Protein 9AYD (pdb70)

Structure (mmCIF, N/CA/C/O backbone):
data_9AYD
#
_entry.id   9AYD
#
_cell.length_a   68.500
_cell.length_b   81.440
_cell.length_c   47.190
_cell.angle_alpha   90.00
_cell.angle_beta   90.00
_cell.angle_gamma   90.00
#
_symmetry.space_group_name_H-M   'P 21 21 2'
#
loop_
_entity.id
_entity.type
_entity.pdbx_description
1 polymer 'Mitochondrial fission 1 protein'
2 non-polymer 'TRIETHYLENE GLYCOL'
3 non-polymer 'ACETATE ION'
4 water water
#
loop_
_atom_site.group_PDB
_atom_site.id
_atom_site.type_symbol
_atom_site.label_atom_id
_atom_site.label_alt_id
_atom_site.label_comp_id
_atom_site.label_asym_id
_atom_site.label_entity_id
_atom_site.label_seq_id
_atom_site.pdbx_PDB_ins_code
_atom_site.Cartn_x
_atom_site.Cartn_y
_atom_site.Cartn_z
_atom_site.occupancy
_atom_site.B_iso_or_equiv
_atom_site.auth_seq_id
_atom_site.auth_comp_id
_atom_site.auth_asym_id
_atom_site.auth_atom_id
_atom_site.pdbx_PDB_model_num
ATOM 1 N N . MET A 1 1 ? 30.255 0.903 40.925 1.00 57.86 1 MET A N 1
ATOM 2 C CA . MET A 1 1 ? 29.746 -0.125 39.979 1.00 57.44 1 MET A CA 1
ATOM 3 C C . MET A 1 1 ? 30.914 -0.979 39.489 1.00 48.81 1 MET A C 1
ATOM 4 O O . MET A 1 1 ? 31.555 -0.650 38.496 1.00 47.95 1 MET A O 1
ATOM 9 N N . GLU A 1 2 ? 31.217 -2.050 40.237 1.00 43.60 2 GLU A N 1
ATOM 10 C CA . GLU A 1 2 ? 32.099 -3.097 39.746 1.00 42.59 2 GLU A CA 1
ATOM 11 C C . GLU A 1 2 ? 31.606 -3.482 38.355 1.00 41.80 2 GLU A C 1
ATOM 12 O O . GLU A 1 2 ? 30.406 -3.665 38.156 1.00 36.89 2 GLU A O 1
ATOM 18 N N . ALA A 1 3 ? 32.537 -3.569 37.399 1.00 40.96 3 ALA A N 1
ATOM 19 C CA . ALA A 1 3 ? 32.185 -3.668 35.992 1.00 39.73 3 ALA A CA 1
ATOM 20 C C . ALA A 1 3 ? 31.467 -4.987 35.699 1.00 39.53 3 ALA A C 1
ATOM 21 O O . ALA A 1 3 ? 30.475 -4.988 34.972 1.00 40.47 3 ALA A O 1
ATOM 23 N N . VAL A 1 4 ? 31.956 -6.097 36.279 1.00 41.11 4 VAL A N 1
ATOM 24 C CA . VAL A 1 4 ? 31.366 -7.415 36.078 1.00 42.31 4 VAL A CA 1
ATOM 25 C C . VAL A 1 4 ? 29.989 -7.500 36.741 1.00 39.01 4 VAL A C 1
ATOM 26 O O . VAL A 1 4 ? 29.105 -8.204 36.258 1.00 40.12 4 VAL A O 1
ATOM 30 N N . LEU A 1 5 ? 29.812 -6.822 37.877 1.00 37.78 5 LEU A N 1
ATOM 31 C CA . LEU A 1 5 ? 28.497 -6.748 38.490 1.00 34.34 5 LEU A CA 1
ATOM 32 C C . LEU A 1 5 ? 27.543 -5.963 37.588 1.00 35.87 5 LEU A C 1
ATOM 33 O O . LEU A 1 5 ? 26.380 -6.336 37.422 1.00 33.88 5 LEU A O 1
ATOM 38 N N . ASN A 1 6 ? 28.043 -4.869 37.009 1.00 38.05 6 ASN A N 1
ATOM 39 C CA . ASN A 1 6 ? 27.230 -4.020 36.153 1.00 40.15 6 ASN A CA 1
ATOM 40 C C . ASN A 1 6 ? 26.692 -4.831 34.973 1.00 39.55 6 ASN A C 1
ATOM 41 O O . ASN A 1 6 ? 25.536 -4.675 34.590 1.00 40.28 6 ASN A O 1
ATOM 46 N N . GLU A 1 7 ? 27.529 -5.695 34.391 1.00 39.61 7 GLU A N 1
ATOM 47 C CA . GLU A 1 7 ? 27.103 -6.498 33.253 1.00 42.05 7 GLU A CA 1
ATOM 48 C C . GLU A 1 7 ? 26.005 -7.467 33.686 1.00 40.55 7 GLU A C 1
ATOM 49 O O . GLU A 1 7 ? 25.048 -7.703 32.958 1.00 39.19 7 GLU A O 1
ATOM 55 N N . LEU A 1 8 ? 26.152 -7.998 34.900 1.00 37.56 8 LEU A N 1
ATOM 56 C CA . LEU A 1 8 ? 25.267 -9.010 35.448 1.00 37.66 8 LEU A CA 1
ATOM 57 C C . LEU A 1 8 ? 23.859 -8.453 35.677 1.00 33.99 8 LEU A C 1
ATOM 58 O O . LEU A 1 8 ? 22.857 -9.075 35.321 1.00 33.19 8 LEU A O 1
ATOM 63 N N . VAL A 1 9 ? 23.783 -7.276 36.295 1.00 29.89 9 VAL A N 1
ATOM 64 C CA . VAL A 1 9 ? 22.495 -6.676 36.594 1.00 28.76 9 VAL A CA 1
ATOM 65 C C . VAL A 1 9 ? 21.854 -6.180 35.302 1.00 28.00 9 VAL A C 1
ATOM 66 O O . VAL A 1 9 ? 20.632 -6.170 35.194 1.00 25.94 9 VAL A O 1
ATOM 70 N N . SER A 1 10 ? 22.683 -5.738 34.347 1.00 30.60 10 SER A N 1
ATOM 71 C CA . SER A 1 10 ? 22.186 -5.264 33.066 1.00 29.76 10 SER A CA 1
ATOM 72 C C . SER A 1 10 ? 21.386 -6.367 32.375 1.00 29.28 10 SER A C 1
ATOM 73 O O . SER A 1 10 ? 20.331 -6.111 31.805 1.00 29.62 10 SER A O 1
ATOM 76 N N . VAL A 1 11 ? 21.883 -7.606 32.452 1.00 30.36 11 VAL A N 1
ATOM 77 C CA . VAL A 1 11 ? 21.205 -8.731 31.826 1.00 30.79 11 VAL A CA 1
ATOM 78 C C . VAL A 1 11 ? 19.880 -9.017 32.539 1.00 29.00 11 VAL A C 1
ATOM 79 O O . VAL A 1 11 ? 18.860 -9.217 31.887 1.00 28.25 11 VAL A O 1
ATOM 83 N N . GLU A 1 12 ? 19.878 -9.031 33.876 1.00 29.51 12 GLU A N 1
ATOM 84 C CA . GLU A 1 12 ? 18.642 -9.202 34.625 1.00 27.50 12 GLU A CA 1
ATOM 85 C C . GLU A 1 12 ? 17.607 -8.157 34.182 1.00 27.33 12 GLU A C 1
ATOM 86 O O . GLU A 1 12 ? 16.441 -8.470 33.957 1.00 29.40 12 GLU A O 1
ATOM 92 N N . ASP A 1 13 ? 18.026 -6.897 34.064 1.00 24.98 13 ASP A N 1
ATOM 93 C CA . ASP A 1 13 ? 17.111 -5.842 33.657 1.00 26.34 13 ASP A CA 1
ATOM 94 C C . ASP A 1 13 ? 16.614 -6.053 32.225 1.00 24.57 13 ASP A C 1
ATOM 95 O O . ASP A 1 13 ? 15.456 -5.780 31.915 1.00 25.40 13 ASP A O 1
ATOM 100 N N . LEU A 1 14 ? 17.513 -6.488 31.340 1.00 26.31 14 LEU A N 1
ATOM 101 C CA . LEU A 1 14 ? 17.184 -6.743 29.949 1.00 28.23 14 LEU A CA 1
ATOM 102 C C . LEU A 1 14 ? 16.095 -7.808 29.821 1.00 28.55 14 LEU A C 1
ATOM 103 O O . LEU A 1 14 ? 15.147 -7.644 29.064 1.00 29.63 14 LEU A O 1
ATOM 108 N N . LEU A 1 15 ? 16.237 -8.921 30.544 1.00 28.26 15 LEU A N 1
ATOM 109 C CA . LEU A 1 15 ? 15.250 -9.989 30.467 1.00 30.47 15 LEU A CA 1
ATOM 110 C C . LEU A 1 15 ? 13.884 -9.518 30.972 1.00 28.00 15 LEU A C 1
ATOM 111 O O . LEU A 1 15 ? 12.854 -9.863 30.405 1.00 30.62 15 LEU A O 1
ATOM 116 N N . LYS A 1 16 ? 13.868 -8.702 32.028 1.00 27.71 16 LYS A N 1
ATOM 117 C CA . LYS A 1 16 ? 12.619 -8.175 32.553 1.00 30.92 16 LYS A CA 1
ATOM 118 C C . LYS A 1 16 ? 11.967 -7.243 31.530 1.00 28.41 16 LYS A C 1
ATOM 119 O O . LYS A 1 16 ? 10.753 -7.284 31.344 1.00 28.36 16 LYS A O 1
ATOM 125 N N . PHE A 1 17 ? 12.776 -6.401 30.877 1.00 26.34 17 PHE A N 1
ATOM 126 C CA . PHE A 1 17 ? 12.257 -5.480 29.880 1.00 24.85 17 PHE A CA 1
ATOM 127 C C . PHE A 1 17 ? 11.759 -6.257 28.663 1.00 24.26 17 PHE A C 1
ATOM 128 O O . PHE A 1 17 ? 10.709 -5.975 28.104 1.00 25.52 17 PHE A O 1
ATOM 136 N N . GLU A 1 18 ? 12.524 -7.259 28.245 1.00 25.11 18 GLU A N 1
ATOM 137 C CA . GLU A 1 18 ? 12.116 -8.069 27.116 1.00 25.39 18 GLU A CA 1
ATOM 138 C C . GLU A 1 18 ? 10.727 -8.654 27.372 1.00 27.23 18 GLU A C 1
ATOM 139 O O . GLU A 1 18 ? 9.876 -8.679 26.484 1.00 26.56 18 GLU A O 1
ATOM 145 N N . LYS A 1 19 ? 10.523 -9.146 28.599 1.00 27.06 19 LYS A N 1
ATOM 146 C CA . LYS A 1 19 ? 9.243 -9.698 29.004 1.00 30.40 19 LYS A CA 1
ATOM 147 C C . LYS A 1 19 ? 8.158 -8.641 28.802 1.00 29.40 19 LYS A C 1
ATOM 148 O O . LYS A 1 19 ? 7.125 -8.918 28.202 1.00 32.80 19 LYS A O 1
ATOM 154 N N . LYS A 1 20 ? 8.404 -7.422 29.295 1.00 29.86 20 LYS A N 1
ATOM 155 C CA . LYS A 1 20 ? 7.457 -6.324 29.175 1.00 29.74 20 LYS A CA 1
ATOM 156 C C . LYS A 1 20 ? 7.211 -5.949 27.711 1.00 28.97 20 LYS A C 1
ATOM 157 O O . LYS A 1 20 ? 6.082 -5.685 27.309 1.00 30.57 20 LYS A O 1
ATOM 163 N N . PHE A 1 21 ? 8.283 -5.849 26.929 1.00 26.09 21 PHE A N 1
ATOM 164 C CA . PHE A 1 21 ? 8.177 -5.484 25.526 1.00 26.13 21 PHE A CA 1
ATOM 165 C C . PHE A 1 21 ? 7.372 -6.523 24.740 1.00 26.77 21 PHE A C 1
ATOM 166 O O . PHE A 1 21 ? 6.511 -6.172 23.935 1.00 24.66 21 PHE A O 1
ATOM 174 N N . GLN A 1 22 ? 7.671 -7.808 24.961 1.00 27.83 22 GLN A N 1
ATOM 175 C CA . GLN A 1 22 ? 7.030 -8.864 24.193 1.00 30.61 22 GLN A CA 1
ATOM 176 C C . GLN A 1 22 ? 5.552 -8.938 24.569 1.00 32.89 22 GLN A C 1
ATOM 177 O O . GLN A 1 22 ? 4.709 -9.185 23.707 1.00 35.95 22 GLN A O 1
ATOM 183 N N . SER A 1 23 ? 5.250 -8.699 25.851 1.00 30.66 23 SER A N 1
ATOM 184 C CA . SER A 1 23 ? 3.877 -8.671 26.326 1.00 32.53 23 SER A CA 1
ATOM 185 C C . SER A 1 23 ? 3.109 -7.539 25.652 1.00 30.98 23 SER A C 1
ATOM 186 O O . SER A 1 23 ? 1.992 -7.745 25.198 1.00 31.93 23 SER A O 1
ATOM 189 N N . GLU A 1 24 ? 3.725 -6.351 25.589 1.00 31.15 24 GLU A N 1
ATOM 190 C CA . GLU A 1 24 ? 3.108 -5.201 24.950 1.00 32.06 24 GLU A CA 1
ATOM 191 C C . GLU A 1 24 ? 2.908 -5.444 23.455 1.00 33.54 24 GLU A C 1
ATOM 192 O O . GLU A 1 24 ? 1.875 -5.082 22.896 1.00 36.03 24 GLU A O 1
ATOM 198 N N . LYS A 1 25 ? 3.893 -6.074 22.802 1.00 33.50 25 LYS A N 1
ATOM 199 C CA . LYS A 1 25 ? 3.821 -6.287 21.370 1.00 36.55 25 LYS A CA 1
ATOM 200 C C . LYS A 1 25 ? 2.707 -7.288 21.080 1.00 37.21 25 LYS A C 1
ATOM 201 O O . LYS A 1 25 ? 1.953 -7.107 20.127 1.00 35.23 25 LYS A O 1
ATOM 207 N N . ALA A 1 26 ? 2.634 -8.325 21.930 1.00 38.36 26 ALA A N 1
ATOM 208 C CA . ALA A 1 26 ? 1.657 -9.402 21.812 1.00 38.74 26 ALA A CA 1
ATOM 209 C C . ALA A 1 26 ? 0.243 -8.858 22.010 1.00 40.00 26 ALA A C 1
ATOM 210 O O . ALA A 1 26 ? -0.711 -9.381 21.435 1.00 42.21 26 ALA A O 1
ATOM 212 N N . ALA A 1 27 ? 0.122 -7.847 22.875 1.00 39.15 27 ALA A N 1
ATOM 213 C CA . ALA A 1 27 ? -1.143 -7.163 23.110 1.00 40.15 27 ALA A CA 1
ATOM 214 C C . ALA A 1 27 ? -1.471 -6.163 21.998 1.00 42.16 27 ALA A C 1
ATOM 215 O O . ALA A 1 27 ? -2.571 -5.628 21.990 1.00 45.16 27 ALA A O 1
ATOM 217 N N . GLY A 1 28 ? -0.525 -5.869 21.096 1.00 42.69 28 GLY A N 1
ATOM 218 C CA . GLY A 1 28 ? -0.790 -4.996 19.956 1.00 45.75 28 GLY A CA 1
ATOM 219 C C . GLY A 1 28 ? -0.552 -3.514 20.255 1.00 49.21 28 GLY A C 1
ATOM 220 O O . GLY A 1 28 ? -1.181 -2.642 19.648 1.00 51.47 28 GLY A O 1
ATOM 221 N N . SER A 1 29 ? 0.370 -3.209 21.172 1.00 54.17 29 SER A N 1
ATOM 222 C CA . SER A 1 29 ? 0.493 -1.834 21.635 1.00 58.22 29 SER A CA 1
ATOM 223 C C . SER A 1 29 ? 1.917 -1.489 22.059 1.00 57.36 29 SER A C 1
ATOM 224 O O . SER A 1 29 ? 2.158 -1.385 23.255 1.00 63.63 29 SER A O 1
ATOM 227 N N . VAL A 1 30 ? 2.836 -1.236 21.111 1.00 53.05 30 VAL A N 1
ATOM 228 C CA . VAL A 1 30 ? 4.164 -0.765 21.499 1.00 50.95 30 VAL A CA 1
ATOM 229 C C . VAL A 1 30 ? 4.184 0.767 21.539 1.00 43.83 30 VAL A C 1
ATOM 230 O O . VAL A 1 30 ? 4.285 1.454 20.520 1.00 41.61 30 VAL A O 1
ATOM 234 N N . SER A 1 31 ? 4.157 1.277 22.769 1.00 37.20 31 SER A N 1
ATOM 235 C CA . SER A 1 31 ? 4.066 2.693 23.058 1.00 35.01 31 SER A CA 1
ATOM 236 C C . SER A 1 31 ? 5.360 3.447 22.721 1.00 33.29 31 SER A C 1
ATOM 237 O O . SER A 1 31 ? 6.430 2.855 22.562 1.00 32.71 31 SER A O 1
ATOM 240 N N . LYS A 1 32 ? 5.258 4.784 22.671 1.00 32.21 32 LYS A N 1
ATOM 241 C CA . LYS A 1 32 ? 6.415 5.650 22.483 1.00 33.33 32 LYS A CA 1
ATOM 242 C C . LYS A 1 32 ? 7.410 5.447 23.625 1.00 30.02 32 LYS A C 1
ATOM 243 O O . LYS A 1 32 ? 8.617 5.457 23.402 1.00 28.05 32 LYS A O 1
ATOM 249 N N . SER A 1 33 ? 6.889 5.298 24.847 1.00 27.46 33 SER A N 1
ATOM 250 C CA . SER A 1 33 ? 7.715 5.098 26.026 1.00 29.42 33 SER A CA 1
ATOM 251 C C . SER A 1 33 ? 8.518 3.803 25.924 1.00 26.75 33 SER A C 1
ATOM 252 O O . SER A 1 33 ? 9.718 3.794 26.176 1.00 25.86 33 SER A O 1
ATOM 255 N N . THR A 1 34 ? 7.836 2.706 25.566 1.00 27.05 34 THR A N 1
ATOM 256 C CA . THR A 1 34 ? 8.486 1.408 25.493 1.00 25.64 34 THR A CA 1
ATOM 257 C C . THR A 1 34 ? 9.466 1.396 24.317 1.00 23.61 34 THR A C 1
ATOM 258 O O . THR A 1 34 ? 10.530 0.805 24.432 1.00 23.28 34 THR A O 1
ATOM 262 N N . GLN A 1 35 ? 9.128 2.074 23.202 1.00 23.87 35 GLN A N 1
ATOM 263 C CA . GLN A 1 35 ? 10.046 2.179 22.072 1.00 22.98 35 GLN A CA 1
ATOM 264 C C . GLN A 1 35 ? 11.296 2.964 22.459 1.00 21.61 35 GLN A C 1
ATOM 265 O O . GLN A 1 35 ? 12.392 2.646 22.021 1.00 21.96 35 GLN A O 1
ATOM 271 N N . PHE A 1 36 ? 11.124 4.020 23.265 1.00 21.33 36 PHE A N 1
ATOM 272 C CA . PHE A 1 36 ? 12.283 4.765 23.738 1.00 18.84 36 PHE A CA 1
ATOM 273 C C . PHE A 1 36 ? 13.160 3.861 24.607 1.00 18.76 36 PHE A C 1
ATOM 274 O O . PHE A 1 36 ? 14.368 3.851 24.451 1.00 18.41 36 PHE A O 1
ATOM 282 N N . GLU A 1 37 ? 12.542 3.124 25.538 1.00 20.05 37 GLU A N 1
ATOM 283 C CA . GLU A 1 37 ? 13.295 2.231 26.409 1.00 20.54 37 GLU A CA 1
ATOM 284 C C . GLU A 1 37 ? 14.020 1.157 25.578 1.00 19.81 37 GLU A C 1
ATOM 285 O O . GLU A 1 37 ? 15.153 0.798 25.876 1.00 19.63 37 GLU A O 1
ATOM 291 N N . GLU A 1 38 ? 13.390 0.690 24.497 1.00 19.15 38 GLU A N 1
ATOM 292 C CA . GLU A 1 38 ? 14.035 -0.232 23.573 1.00 19.50 38 GLU A CA 1
ATOM 293 C C . GLU A 1 38 ? 15.279 0.414 22.968 1.00 19.13 38 GLU A C 1
ATOM 294 O O . GLU A 1 38 ? 16.344 -0.190 22.918 1.00 19.45 38 GLU A O 1
ATOM 300 N N . ALA A 1 39 ? 15.132 1.653 22.479 1.00 18.46 39 ALA A N 1
ATOM 301 C CA . ALA A 1 39 ? 16.249 2.378 21.899 1.00 18.88 39 ALA A CA 1
ATOM 302 C C . ALA A 1 39 ? 17.354 2.608 22.938 1.00 18.14 39 ALA A C 1
ATOM 303 O O . ALA A 1 39 ? 18.539 2.529 22.628 1.00 18.83 39 ALA A O 1
ATOM 305 N N . TRP A 1 40 ? 16.958 2.932 24.167 1.00 18.85 40 TRP A N 1
ATOM 306 C CA . TRP A 1 40 ? 17.871 3.176 25.273 1.00 19.64 40 TRP A CA 1
ATOM 307 C C . TRP A 1 40 ? 18.749 1.949 25.526 1.00 20.50 40 TRP A C 1
ATOM 308 O O . TRP A 1 40 ? 19.943 2.057 25.795 1.00 20.16 40 TRP A O 1
ATOM 319 N N A CYS A 1 41 ? 18.135 0.762 25.454 0.50 18.76 41 CYS A N 1
ATOM 320 N N B CYS A 1 41 ? 18.122 0.787 25.410 0.50 19.68 41 CYS A N 1
ATOM 321 C CA A CYS A 1 41 ? 18.877 -0.488 25.550 0.50 19.03 41 CYS A CA 1
ATOM 322 C CA B CYS A 1 41 ? 18.815 -0.475 25.547 0.50 20.88 41 CYS A CA 1
ATOM 323 C C A CYS A 1 41 ? 19.814 -0.632 24.352 0.50 18.65 41 CYS A C 1
ATOM 324 C C B CYS A 1 41 ? 19.763 -0.696 24.366 0.50 19.69 41 CYS A C 1
ATOM 325 O O A CYS A 1 41 ? 20.997 -0.937 24.503 0.50 20.08 41 CYS A O 1
ATOM 326 O O B CYS A 1 41 ? 20.913 -1.100 24.545 0.50 20.76 41 CYS A O 1
ATOM 331 N N . LEU A 1 42 ? 19.266 -0.458 23.150 1.00 18.82 42 LEU A N 1
ATOM 332 C CA . LEU A 1 42 ? 20.008 -0.755 21.927 1.00 18.98 42 LEU A CA 1
ATOM 333 C C . LEU A 1 42 ? 21.249 0.130 21.784 1.00 19.16 42 LEU A C 1
ATOM 334 O O . LEU A 1 42 ? 22.290 -0.352 21.356 1.00 19.57 42 LEU A O 1
ATOM 339 N N . VAL A 1 43 ? 21.168 1.411 22.153 1.00 20.54 43 VAL A N 1
ATOM 340 C CA . VAL A 1 43 ? 22.316 2.283 21.938 1.00 20.51 43 VAL A CA 1
ATOM 341 C C . VAL A 1 43 ? 23.414 2.014 22.970 1.00 19.76 43 VAL A C 1
ATOM 342 O O . VAL A 1 43 ? 24.495 2.587 22.845 1.00 21.24 43 VAL A O 1
ATOM 346 N N . ARG A 1 44 ? 23.143 1.157 23.969 1.00 22.23 44 ARG A N 1
ATOM 347 C CA . ARG A 1 44 ? 24.141 0.700 24.930 1.00 22.97 44 ARG A CA 1
ATOM 348 C C . ARG A 1 44 ? 24.782 -0.643 24.561 1.00 22.50 44 ARG A C 1
ATOM 349 O O . ARG A 1 44 ? 25.608 -1.160 25.323 1.00 24.18 44 ARG A O 1
ATOM 357 N N . SER A 1 45 ? 24.368 -1.224 23.434 1.00 20.28 45 SER A N 1
ATOM 358 C CA . SER A 1 45 ? 24.845 -2.526 23.011 1.00 20.65 45 SER A CA 1
ATOM 359 C C . SER A 1 45 ? 26.332 -2.504 22.675 1.00 21.06 45 SER A C 1
ATOM 360 O O . SER A 1 45 ? 26.866 -1.494 22.221 1.00 23.17 45 SER A O 1
ATOM 363 N N . LYS A 1 46 ? 26.983 -3.659 22.843 1.00 23.18 46 LYS A N 1
ATOM 364 C CA . LYS A 1 46 ? 28.324 -3.862 22.316 1.00 25.87 46 LYS A CA 1
ATOM 365 C C . LYS A 1 46 ? 28.318 -4.046 20.791 1.00 23.29 46 LYS A C 1
ATOM 366 O O . LYS A 1 46 ? 29.379 -3.942 20.179 1.00 27.08 46 LYS A O 1
ATOM 372 N N . TYR A 1 47 ? 27.145 -4.275 20.174 1.00 20.64 47 TYR A N 1
ATOM 373 C CA . TYR A 1 47 ? 27.048 -4.548 18.746 1.00 20.56 47 TYR A CA 1
ATOM 374 C C . TYR A 1 47 ? 26.571 -3.323 17.968 1.00 19.74 47 TYR A C 1
ATOM 375 O O . TYR A 1 47 ? 25.512 -2.768 18.250 1.00 19.93 47 TYR A O 1
ATOM 384 N N . ASN A 1 48 ? 27.335 -2.964 16.938 1.00 22.29 48 ASN A N 1
ATOM 385 C CA . ASN A 1 48 ? 27.021 -1.805 16.121 1.00 22.46 48 ASN A CA 1
ATOM 386 C C . ASN A 1 48 ? 25.635 -1.906 15.488 1.00 22.09 48 ASN A C 1
ATOM 387 O O . ASN A 1 48 ? 24.937 -0.901 15.388 1.00 21.18 48 ASN A O 1
ATOM 392 N N . ASP A 1 49 ? 25.204 -3.103 15.080 1.00 22.55 49 ASP A N 1
ATOM 393 C CA . ASP A 1 49 ? 23.905 -3.234 14.432 1.00 24.50 49 ASP A CA 1
ATOM 394 C C . ASP A 1 49 ? 22.787 -2.866 15.407 1.00 22.07 49 ASP A C 1
ATOM 395 O O . ASP A 1 49 ? 21.780 -2.291 15.013 1.00 22.98 49 ASP A O 1
ATOM 400 N N . ASP A 1 50 ? 22.963 -3.204 16.683 1.00 20.65 50 ASP A N 1
ATOM 401 C CA . ASP A 1 50 ? 22.030 -2.795 17.719 1.00 18.87 50 ASP A CA 1
ATOM 402 C C . ASP A 1 50 ? 21.980 -1.268 17.828 1.00 18.81 50 ASP A C 1
ATOM 403 O O . ASP A 1 50 ? 20.902 -0.687 17.891 1.00 18.92 50 ASP A O 1
ATOM 408 N N . ILE A 1 51 ? 23.146 -0.625 17.911 1.00 18.05 51 ILE A N 1
ATOM 409 C CA . ILE A 1 51 ? 23.170 0.822 18.069 1.00 18.17 51 ILE A CA 1
ATOM 410 C C . ILE A 1 51 ? 22.446 1.482 16.897 1.00 18.08 51 ILE A C 1
ATOM 411 O O . ILE A 1 51 ? 21.678 2.443 17.081 1.00 18.21 51 ILE A O 1
ATOM 416 N N A ARG A 1 52 ? 22.688 0.981 15.683 0.50 17.99 52 ARG A N 1
ATOM 417 N N B ARG A 1 52 ? 22.711 0.981 15.686 0.50 18.19 52 ARG A N 1
ATOM 418 C CA A ARG A 1 52 ? 22.065 1.552 14.503 0.50 19.28 52 ARG A CA 1
ATOM 419 C CA B ARG A 1 52 ? 22.086 1.499 14.482 0.50 19.62 52 ARG A CA 1
ATOM 420 C C A ARG A 1 52 ? 20.549 1.371 14.552 0.50 19.22 52 ARG A C 1
ATOM 421 C C B ARG A 1 52 ? 20.566 1.371 14.568 0.50 19.38 52 ARG A C 1
ATOM 422 O O A ARG A 1 52 ? 19.815 2.241 14.095 0.50 19.77 52 ARG A O 1
ATOM 423 O O B ARG A 1 52 ? 19.848 2.275 14.154 0.50 19.83 52 ARG A O 1
ATOM 438 N N . LYS A 1 53 ? 20.075 0.231 15.075 1.00 19.72 53 LYS A N 1
ATOM 439 C CA . LYS A 1 53 ? 18.646 0.012 15.197 1.00 19.71 53 LYS A CA 1
ATOM 440 C C . LYS A 1 53 ? 18.055 1.018 16.183 1.00 18.41 53 LYS A C 1
ATOM 441 O O . LYS A 1 53 ? 16.976 1.548 15.936 1.00 18.77 53 LYS A O 1
ATOM 447 N N . GLY A 1 54 ? 18.765 1.277 17.289 1.00 17.78 54 GLY A N 1
ATOM 448 C CA . GLY A 1 54 ? 18.315 2.237 18.278 1.00 17.47 54 GLY A CA 1
ATOM 449 C C . GLY A 1 54 ? 18.198 3.636 17.670 1.00 18.75 54 GLY A C 1
ATOM 450 O O . GLY A 1 54 ? 17.247 4.361 17.945 1.00 18.54 54 GLY A O 1
ATOM 451 N N . ILE A 1 55 ? 19.145 3.982 16.798 1.00 18.04 55 ILE A N 1
ATOM 452 C CA . ILE A 1 55 ? 19.126 5.268 16.111 1.00 18.82 55 ILE A CA 1
ATOM 453 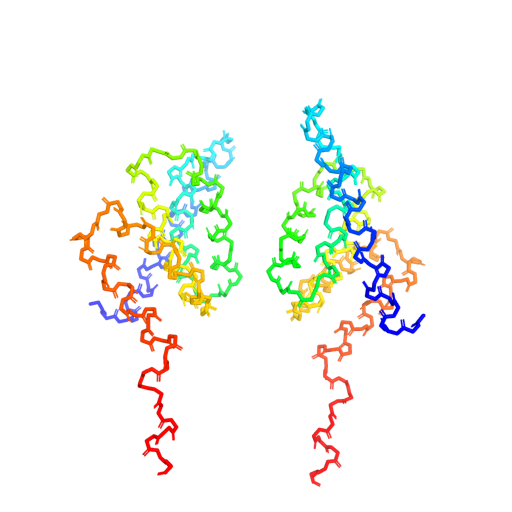C C . ILE A 1 55 ? 17.897 5.377 15.212 1.00 19.93 55 ILE A C 1
ATOM 454 O O . ILE A 1 55 ? 17.224 6.406 15.220 1.00 19.88 55 ILE A O 1
ATOM 459 N N . VAL A 1 56 ? 17.595 4.317 14.450 1.00 20.18 56 VAL A N 1
ATOM 460 C CA . VAL A 1 56 ? 16.416 4.300 13.599 1.00 21.36 56 VAL A CA 1
ATOM 461 C C . VAL A 1 56 ? 15.159 4.535 14.440 1.00 20.47 56 VAL A C 1
ATOM 462 O O . VAL A 1 56 ? 14.329 5.364 14.073 1.00 20.64 56 VAL A O 1
ATOM 466 N N . LEU A 1 57 ? 15.033 3.842 15.581 1.00 19.89 57 LEU A N 1
ATOM 467 C CA . LEU A 1 57 ? 13.864 3.989 16.439 1.00 20.21 57 LEU A CA 1
ATOM 468 C C . LEU A 1 57 ? 13.748 5.434 16.930 1.00 19.68 57 LEU A C 1
ATOM 469 O O . LEU A 1 57 ? 12.651 6.008 16.900 1.00 22.19 57 LEU A O 1
ATOM 474 N N . LEU A 1 58 ? 14.877 6.043 17.339 1.00 19.16 58 LEU A N 1
ATOM 475 C CA . LEU A 1 58 ? 14.829 7.407 17.866 1.00 19.74 58 LEU A CA 1
ATOM 476 C C . LEU A 1 58 ? 14.490 8.410 16.766 1.00 20.66 58 LEU A C 1
ATOM 477 O O . LEU A 1 58 ? 13.743 9.366 17.001 1.00 20.58 58 LEU A O 1
ATOM 482 N N . GLU A 1 59 ? 15.002 8.200 15.554 1.00 20.67 59 GLU A N 1
ATOM 483 C CA . GLU A 1 59 ? 14.677 9.112 14.462 1.00 22.55 59 GLU A CA 1
ATOM 484 C C . GLU A 1 59 ? 13.184 9.031 14.120 1.00 23.43 59 GLU A C 1
ATOM 485 O O . GLU A 1 59 ? 12.592 10.039 13.696 1.00 24.64 59 GLU A O 1
ATOM 491 N N . GLU A 1 60 ? 12.571 7.848 14.300 1.00 23.71 60 GLU A N 1
ATOM 492 C CA . GLU A 1 60 ? 11.147 7.688 14.053 1.00 26.88 60 GLU A CA 1
ATOM 493 C C . GLU A 1 60 ? 10.329 8.422 15.109 1.00 26.06 60 GLU A C 1
ATOM 494 O O . GLU A 1 60 ? 9.287 9.000 14.799 1.00 27.94 60 GLU A O 1
ATOM 500 N N . LEU A 1 61 ? 10.803 8.399 16.356 1.00 25.15 61 LEU A N 1
ATOM 501 C CA . LEU A 1 61 ? 10.084 9.023 17.458 1.00 24.53 61 LEU A CA 1
ATOM 502 C C . LEU A 1 61 ? 10.211 10.539 17.439 1.00 25.57 61 LEU A C 1
ATOM 503 O O . LEU A 1 61 ? 9.312 11.229 17.902 1.00 26.06 61 LEU A O 1
ATOM 508 N N A LEU A 1 62 ? 11.333 11.029 16.913 0.50 24.92 62 LEU A N 1
ATOM 509 N N B LEU A 1 62 ? 11.333 11.029 16.908 0.50 26.12 62 LEU A N 1
ATOM 510 C CA A LEU A 1 62 ? 11.716 12.422 17.081 0.50 26.17 62 LEU A CA 1
ATOM 511 C CA B LEU A 1 62 ? 11.732 12.421 17.058 0.50 28.02 62 LEU A CA 1
ATOM 512 C C A LEU A 1 62 ? 10.600 13.371 16.629 0.50 28.31 62 LEU A C 1
ATOM 513 C C B LEU A 1 62 ? 10.603 13.365 16.629 0.50 29.41 62 LEU A C 1
ATOM 514 O O A LEU A 1 62 ? 10.188 14.242 17.402 0.50 28.25 62 LEU A O 1
ATOM 515 O O B LEU A 1 62 ? 10.189 14.225 17.414 0.50 28.93 62 LEU A O 1
ATOM 524 N N . PRO A 1 63 ? 10.054 13.259 15.393 1.00 28.64 63 PRO A N 1
ATOM 525 C CA . PRO A 1 63 ? 8.973 14.158 14.965 1.00 32.39 63 PRO A CA 1
ATOM 526 C C . PRO A 1 63 ? 7.650 14.114 15.731 1.00 33.76 63 PRO A C 1
ATOM 527 O O . PRO A 1 63 ? 6.851 15.040 15.595 1.00 37.13 63 PRO A O 1
ATOM 531 N N . LYS A 1 64 ? 7.424 13.064 16.528 1.00 34.43 64 LYS A N 1
ATOM 532 C CA . LYS A 1 64 ? 6.175 12.896 17.256 1.00 35.02 64 LYS A CA 1
ATOM 533 C C . LYS A 1 64 ? 6.304 13.331 18.716 1.00 32.49 64 LYS A C 1
ATOM 534 O O . LYS A 1 64 ? 5.321 13.283 19.455 1.00 34.07 64 LYS A O 1
ATOM 540 N N . GLY A 1 65 ? 7.501 13.749 19.138 1.00 30.39 65 GLY A N 1
ATOM 541 C CA . GLY A 1 65 ? 7.760 14.006 20.546 1.00 29.77 65 GLY A CA 1
ATOM 542 C C . GLY A 1 65 ? 7.390 15.423 20.984 1.00 29.10 65 GLY A C 1
ATOM 543 O O . GLY A 1 65 ? 7.438 16.358 20.191 1.00 31.30 65 GLY A O 1
ATOM 544 N N . SER A 1 66 ? 7.051 15.562 22.269 1.00 28.61 66 SER A N 1
ATOM 545 C CA . SER A 1 66 ? 6.976 16.852 22.937 1.00 27.86 66 SER A CA 1
ATOM 546 C C . SER A 1 66 ? 8.382 17.445 23.022 1.00 25.54 66 SER A C 1
ATOM 547 O O . SER A 1 66 ? 9.346 16.698 22.856 1.00 26.41 66 SER A O 1
ATOM 550 N N . LYS A 1 67 ? 8.509 18.749 23.341 1.00 28.06 67 LYS A N 1
ATOM 551 C CA . LYS A 1 67 ? 9.821 19.339 23.558 1.00 29.48 67 LYS A CA 1
ATOM 552 C C . LYS A 1 67 ? 10.621 18.476 24.535 1.00 30.06 67 LYS A C 1
ATOM 553 O O . LYS A 1 67 ? 11.801 18.209 24.320 1.00 29.94 67 LYS A O 1
ATOM 559 N N . GLU A 1 68 ? 9.965 18.082 25.626 1.00 28.52 68 GLU A N 1
ATOM 560 C CA . GLU A 1 68 ? 10.626 17.378 26.706 1.00 30.69 68 GLU A CA 1
ATOM 561 C C . GLU A 1 68 ? 11.111 16.017 26.205 1.00 28.72 68 GLU A C 1
ATOM 562 O O . GLU A 1 68 ? 12.223 15.605 26.520 1.00 31.33 68 GLU A O 1
ATOM 568 N N . GLU A 1 69 ? 10.270 15.313 25.433 1.00 25.35 69 GLU A N 1
ATOM 569 C CA . GLU A 1 69 ? 10.658 14.031 24.863 1.00 25.59 69 GLU A CA 1
ATOM 570 C C . GLU A 1 69 ? 11.808 14.196 23.869 1.00 22.85 69 GLU A C 1
ATOM 571 O O . GLU A 1 69 ? 12.747 13.404 23.873 1.00 24.27 69 GLU A O 1
ATOM 577 N N . GLN A 1 70 ? 11.734 15.205 22.996 1.00 24.15 70 GLN A N 1
ATOM 578 C CA . GLN A 1 70 ? 12.745 15.416 21.970 1.00 25.57 70 GLN A CA 1
ATOM 579 C C . GLN A 1 70 ? 14.131 15.646 22.577 1.00 24.71 70 GLN A C 1
ATOM 580 O O . GLN A 1 70 ? 15.123 15.224 21.987 1.00 24.83 70 GLN A O 1
ATOM 586 N N . ARG A 1 71 ? 14.188 16.238 23.777 1.00 23.87 71 ARG A N 1
ATOM 587 C CA . ARG A 1 71 ? 15.445 16.507 24.460 1.00 26.57 71 ARG A CA 1
ATOM 588 C C . ARG A 1 71 ? 16.184 15.190 24.675 1.00 24.57 71 ARG A C 1
ATOM 589 O O . ARG A 1 71 ? 17.389 15.094 24.447 1.00 23.86 71 ARG A O 1
ATOM 597 N N . ASP A 1 72 ? 15.420 14.179 25.101 1.00 25.15 72 ASP A N 1
ATOM 598 C CA . ASP A 1 72 ? 15.984 12.875 25.407 1.00 25.02 72 ASP A CA 1
ATOM 599 C C . ASP A 1 72 ? 16.326 12.133 24.115 1.00 20.05 72 ASP A C 1
ATOM 600 O O . ASP A 1 72 ? 17.352 11.449 24.028 1.00 21.23 72 ASP A O 1
ATOM 605 N N . TYR A 1 73 ? 15.448 12.235 23.114 1.00 20.14 73 TYR A N 1
ATOM 606 C CA . TYR A 1 73 ? 15.694 11.586 21.836 1.00 19.55 73 TYR A CA 1
ATOM 607 C C . TYR A 1 73 ? 16.993 12.090 21.213 1.00 19.37 73 TYR A C 1
ATOM 608 O O . TYR A 1 73 ? 17.816 11.311 20.733 1.00 18.44 73 TYR A O 1
ATOM 617 N N . VAL A 1 74 ? 17.156 13.417 21.182 1.00 19.39 74 VAL A N 1
ATOM 618 C CA . VAL A 1 74 ? 18.327 14.038 20.575 1.00 19.90 74 VAL A CA 1
ATOM 619 C C . VAL A 1 74 ? 19.601 13.701 21.354 1.00 19.21 74 VAL A C 1
ATOM 620 O O . VAL A 1 74 ? 20.641 13.418 20.755 1.00 18.07 74 VAL A O 1
ATOM 624 N N . PHE A 1 75 ? 19.513 13.712 22.694 1.00 17.05 75 PHE A N 1
ATOM 625 C CA . PHE A 1 75 ? 20.636 13.335 23.529 1.00 17.79 75 PHE A CA 1
ATOM 626 C C . PHE A 1 75 ? 21.119 11.936 23.128 1.00 16.45 75 PHE A C 1
ATOM 627 O O . PHE A 1 75 ? 22.300 11.721 22.901 1.00 16.65 75 PHE A O 1
ATOM 635 N N . TYR A 1 76 ? 20.199 10.963 23.088 1.00 16.53 76 TYR A N 1
ATOM 636 C CA . TYR A 1 76 ? 20.597 9.599 22.779 1.00 17.19 76 TYR A CA 1
ATOM 637 C C . TYR A 1 76 ? 20.962 9.387 21.314 1.00 15.96 76 TYR A C 1
ATOM 638 O O . TYR A 1 76 ? 21.717 8.454 21.004 1.00 17.06 76 TYR A O 1
ATOM 647 N N . LEU A 1 77 ? 20.440 10.218 20.408 1.00 16.74 77 LEU A N 1
ATOM 648 C CA . LEU A 1 77 ? 20.911 10.201 19.027 1.00 16.41 77 LEU A CA 1
ATOM 649 C C . LEU A 1 77 ? 22.370 10.648 18.955 1.00 17.43 77 LEU A C 1
ATOM 650 O O . LEU A 1 77 ? 23.145 10.095 18.185 1.00 18.24 77 LEU A O 1
ATOM 655 N N . ALA A 1 78 ? 22.744 11.622 19.785 1.00 16.91 78 ALA A N 1
ATOM 656 C CA . ALA A 1 78 ? 24.130 12.062 19.856 1.00 18.10 78 ALA A CA 1
ATOM 657 C C . ALA A 1 78 ? 24.994 10.954 20.452 1.00 17.11 78 ALA A C 1
ATOM 658 O O . ALA A 1 78 ? 26.053 10.644 19.928 1.00 18.15 78 ALA A O 1
ATOM 660 N N . VAL A 1 79 ? 24.508 10.320 21.525 1.00 16.96 79 VAL A N 1
ATOM 661 C CA . VAL A 1 79 ? 25.247 9.245 22.166 1.00 16.95 79 VAL A CA 1
ATOM 662 C C . VAL A 1 79 ? 25.455 8.091 21.185 1.00 17.55 79 VAL A C 1
ATOM 663 O O . VAL A 1 79 ? 26.565 7.563 21.097 1.00 17.36 79 VAL A O 1
ATOM 667 N N . GLY A 1 80 ? 24.369 7.650 20.535 1.00 16.72 80 GLY A N 1
ATOM 668 C CA . GLY A 1 80 ? 24.443 6.522 19.616 1.00 17.64 80 GLY A CA 1
ATOM 669 C C . GLY A 1 80 ? 25.432 6.759 18.480 1.00 17.51 80 GLY A C 1
ATOM 670 O O . GLY A 1 80 ? 26.285 5.928 18.164 1.00 17.62 80 GLY A O 1
ATOM 671 N N . ASN A 1 81 ? 25.327 7.928 17.849 1.00 17.09 81 ASN A N 1
ATOM 672 C CA . ASN A 1 81 ? 26.230 8.294 16.774 1.00 18.02 81 ASN A CA 1
ATOM 673 C C . ASN A 1 81 ? 27.670 8.371 17.278 1.00 17.71 81 ASN A C 1
ATOM 674 O O . ASN A 1 81 ? 28.581 7.931 16.578 1.00 19.79 81 ASN A O 1
ATOM 679 N N . TYR A 1 82 ? 27.870 8.916 18.486 1.00 16.46 82 TYR A N 1
ATOM 680 C CA . TYR A 1 82 ? 29.193 8.967 19.079 1.00 16.96 82 TYR A CA 1
ATOM 681 C C . TYR A 1 82 ? 29.789 7.558 19.169 1.00 17.51 82 TYR A C 1
ATOM 682 O O . TYR A 1 82 ? 30.925 7.339 18.788 1.00 19.44 82 TYR A O 1
ATOM 691 N N . ARG A 1 83 ? 29.016 6.601 19.685 1.00 17.52 83 ARG A N 1
ATOM 692 C CA . ARG A 1 83 ? 29.543 5.251 19.879 1.00 18.75 83 ARG A CA 1
ATOM 693 C C . ARG A 1 83 ? 29.852 4.559 18.549 1.00 19.71 83 ARG A C 1
ATOM 694 O O . ARG A 1 83 ? 30.680 3.643 18.521 1.00 22.58 83 ARG A O 1
ATOM 702 N N . LEU A 1 84 ? 29.175 4.970 17.465 1.00 19.55 84 LEU A N 1
ATOM 703 C CA . LEU A 1 84 ? 29.433 4.450 16.123 1.00 20.48 84 LEU A CA 1
ATOM 704 C C . LEU A 1 84 ? 30.597 5.180 15.442 1.00 20.14 84 LEU A C 1
ATOM 705 O O . LEU A 1 84 ? 30.954 4.845 14.314 1.00 21.77 84 LEU A O 1
ATOM 710 N N . LYS A 1 85 ? 31.178 6.171 16.127 1.00 20.54 85 LYS A N 1
ATOM 711 C CA . LYS A 1 85 ? 32.238 7.024 15.594 1.00 21.37 85 LYS A CA 1
ATOM 712 C C . LYS A 1 85 ? 31.737 7.883 14.423 1.00 23.50 85 LYS A C 1
ATOM 713 O O . LYS A 1 85 ? 32.523 8.345 13.604 1.00 24.67 85 LYS A O 1
ATOM 719 N N . GLU A 1 86 ? 30.425 8.142 14.392 1.00 22.45 86 GLU A N 1
ATOM 720 C CA . GLU A 1 86 ? 29.813 9.040 13.431 1.00 24.36 86 GLU A CA 1
ATOM 721 C C . GLU A 1 86 ? 29.824 10.434 14.049 1.00 22.10 86 GLU A C 1
ATOM 722 O O . GLU A 1 86 ? 28.786 10.952 14.475 1.00 22.21 86 GLU A O 1
ATOM 728 N N . TYR A 1 87 ? 31.013 11.033 14.119 1.00 21.94 87 TYR A N 1
ATOM 729 C CA . TYR A 1 87 ? 31.195 12.203 14.971 1.00 21.69 87 TYR A CA 1
ATOM 730 C C . TYR A 1 87 ? 30.464 13.432 14.434 1.00 21.83 87 TYR A C 1
ATOM 731 O O . TYR A 1 87 ? 29.934 14.220 15.231 1.00 21.17 87 TYR A O 1
ATOM 740 N N . GLU A 1 88 ? 30.439 13.601 13.107 1.00 23.26 88 GLU A N 1
ATOM 741 C CA . GLU A 1 88 ? 29.779 14.759 12.512 1.00 23.97 88 GLU A CA 1
ATOM 742 C C . GLU A 1 88 ? 28.288 14.731 12.854 1.00 22.16 88 GLU A C 1
ATOM 743 O O . GLU A 1 88 ? 27.701 15.761 13.224 1.00 22.55 88 GLU A O 1
ATOM 749 N N . LYS A 1 89 ? 27.681 13.534 12.764 1.00 21.04 89 LYS A N 1
ATOM 750 C CA . LYS A 1 89 ? 26.268 13.388 13.069 1.00 23.00 89 LYS A CA 1
ATOM 751 C C . LYS A 1 89 ? 26.025 13.653 14.550 1.00 20.87 89 LYS A C 1
ATOM 752 O O . LYS A 1 89 ? 25.064 14.323 14.914 1.00 21.11 89 LYS A O 1
ATOM 758 N N . ALA A 1 90 ? 26.888 13.088 15.397 1.00 20.00 90 ALA A N 1
ATOM 759 C CA . ALA A 1 90 ? 26.763 13.251 16.835 1.00 19.69 90 ALA A CA 1
ATOM 760 C C . ALA A 1 90 ? 26.843 14.727 17.222 1.00 19.52 90 ALA A C 1
ATOM 761 O O . ALA A 1 90 ? 26.070 15.190 18.051 1.00 18.84 90 ALA A O 1
ATOM 763 N N . LEU A 1 91 ? 27.786 15.453 16.619 1.00 20.97 91 LEU A N 1
ATO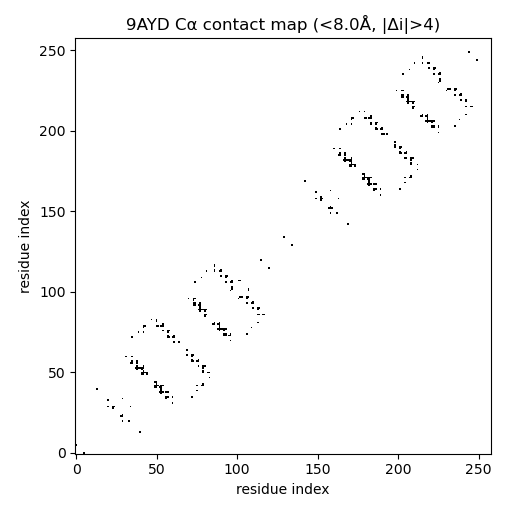M 764 C CA . LEU A 1 91 ? 27.992 16.859 16.940 1.00 21.08 91 LEU A CA 1
ATOM 765 C C . LEU A 1 91 ? 26.776 17.675 16.511 1.00 19.82 91 LEU A C 1
ATOM 766 O O . LEU A 1 91 ? 26.350 18.563 17.241 1.00 21.72 91 LEU A O 1
ATOM 771 N N . LYS A 1 92 ? 26.192 17.361 15.348 1.00 19.53 92 LYS A N 1
ATOM 772 C CA . LYS A 1 92 ? 25.003 18.077 14.904 1.00 21.19 92 LYS A CA 1
ATOM 773 C C . LYS A 1 92 ? 23.848 17.891 15.889 1.00 20.17 92 LYS A C 1
ATOM 774 O O . LYS A 1 92 ? 23.157 18.846 16.244 1.00 23.05 92 LYS A O 1
ATOM 780 N N . TYR A 1 93 ? 23.657 16.670 16.376 1.00 20.35 93 TYR A N 1
ATOM 781 C CA . TYR A 1 93 ? 22.587 16.417 17.325 1.00 21.22 93 TYR A CA 1
ATOM 782 C C . TYR A 1 93 ? 22.827 17.152 18.645 1.00 20.09 93 TYR A C 1
ATOM 783 O O . TYR A 1 93 ? 21.927 17.823 19.147 1.00 22.10 93 TYR A O 1
ATOM 792 N N . VAL A 1 94 ? 24.026 17.016 19.225 1.00 18.94 94 VAL A N 1
ATOM 793 C CA . VAL A 1 94 ? 24.292 17.638 20.514 1.00 20.90 94 VAL A CA 1
ATOM 794 C C . VAL A 1 94 ? 24.271 19.169 20.403 1.00 21.23 94 VAL A C 1
ATOM 795 O O . VAL A 1 94 ? 23.826 19.833 21.336 1.00 22.74 94 VAL A O 1
ATOM 799 N N . ARG A 1 95 ? 24.708 19.743 19.272 1.00 21.34 95 ARG A N 1
ATOM 800 C CA . ARG A 1 95 ? 24.698 21.200 19.127 1.00 23.87 95 ARG A CA 1
ATOM 801 C C . ARG A 1 95 ? 23.265 21.705 19.026 1.00 23.93 95 ARG A C 1
ATOM 802 O O . ARG A 1 95 ? 22.963 22.805 19.512 1.00 25.98 95 ARG A O 1
ATOM 810 N N . GLY A 1 96 ? 22.381 20.881 18.436 1.00 23.87 96 GLY A N 1
ATOM 811 C CA . GLY A 1 96 ? 20.968 21.216 18.400 1.00 24.92 96 GLY A CA 1
ATOM 812 C C . GLY A 1 96 ? 20.359 21.270 19.800 1.00 26.09 96 GLY A C 1
ATOM 813 O O . GLY A 1 96 ? 19.596 22.182 20.121 1.00 28.56 96 GLY A O 1
ATOM 814 N N . LEU A 1 97 ? 20.722 20.303 20.646 1.00 24.79 97 LEU A N 1
ATOM 815 C CA . LEU A 1 97 ? 20.271 20.270 22.027 1.00 26.37 97 LEU A CA 1
ATOM 816 C C . LEU A 1 97 ? 20.801 21.481 22.796 1.00 25.69 97 LEU A C 1
ATOM 817 O O . LEU A 1 97 ? 20.070 22.087 23.587 1.00 27.88 97 LEU A O 1
ATOM 822 N N . LEU A 1 98 ? 22.060 21.859 22.539 1.00 24.37 98 LEU A N 1
ATOM 823 C CA . LEU A 1 98 ? 22.658 22.978 23.259 1.00 23.84 98 LEU A CA 1
ATOM 824 C C . LEU A 1 98 ? 22.057 24.301 22.803 1.00 24.49 98 LEU A C 1
ATOM 825 O O . LEU A 1 98 ? 22.135 25.274 23.543 1.00 27.45 98 LEU A O 1
ATOM 830 N N . GLN A 1 99 ? 21.494 24.349 21.593 1.00 24.30 99 GLN A N 1
ATOM 831 C CA . GLN A 1 99 ? 20.734 25.512 21.173 1.00 27.43 99 GLN A CA 1
ATOM 832 C C . GLN A 1 99 ? 19.524 25.696 22.089 1.00 27.28 99 GLN A C 1
ATOM 833 O O . GLN A 1 99 ? 19.231 26.811 22.481 1.00 34.44 99 GLN A O 1
ATOM 839 N N . THR A 1 100 ? 18.854 24.603 22.467 1.00 27.31 100 THR A N 1
ATOM 840 C CA . THR A 1 100 ? 17.662 24.671 23.300 1.00 29.79 100 THR A CA 1
ATOM 841 C C . THR A 1 100 ? 18.035 24.877 24.774 1.00 27.25 100 THR A C 1
ATOM 842 O O . THR A 1 100 ? 17.293 25.542 25.494 1.00 31.89 100 THR A O 1
ATOM 846 N N . GLU A 1 101 ? 19.176 24.321 25.213 1.00 28.47 101 GLU A N 1
ATOM 847 C CA . GLU A 1 101 ? 19.580 24.333 26.616 1.00 30.15 101 GLU A CA 1
ATOM 848 C C . GLU A 1 101 ? 21.095 24.531 26.694 1.00 28.75 101 GLU A C 1
ATOM 849 O O . GLU A 1 101 ? 21.839 23.574 26.930 1.00 26.84 101 GLU A O 1
ATOM 855 N N . PRO A 1 102 ? 21.609 25.760 26.457 1.00 28.15 102 PRO A N 1
ATOM 856 C CA . PRO A 1 102 ? 23.052 26.014 26.467 1.00 30.49 102 PRO A CA 1
ATOM 857 C C . PRO A 1 102 ? 23.796 25.619 27.745 1.00 32.74 102 PRO A C 1
ATOM 858 O O . PRO A 1 102 ? 25.002 25.385 27.688 1.00 35.27 102 PRO A O 1
ATOM 862 N N . GLN A 1 103 ? 23.088 25.556 28.887 1.00 33.81 103 GLN A N 1
ATOM 863 C CA . GLN A 1 103 ? 23.728 25.220 30.152 1.00 37.41 103 GLN A CA 1
ATOM 864 C C . GLN A 1 103 ? 23.402 23.792 30.592 1.00 35.45 103 GLN A C 1
ATOM 865 O O . GLN A 1 103 ? 23.588 23.459 31.761 1.00 37.42 103 GLN A O 1
ATOM 871 N N . ASN A 1 104 ? 22.960 22.936 29.657 1.00 29.58 104 ASN A N 1
ATOM 872 C CA . ASN A 1 104 ? 22.825 21.514 29.950 1.00 28.83 104 ASN A CA 1
ATOM 873 C C . ASN A 1 104 ? 24.236 20.949 30.082 1.00 27.50 104 ASN A C 1
ATOM 874 O O . ASN A 1 104 ? 24.942 20.822 29.093 1.00 26.88 104 ASN A O 1
ATOM 879 N N . ASN A 1 105 ? 24.636 20.621 31.313 1.00 26.55 105 ASN A N 1
ATOM 880 C CA . ASN A 1 105 ? 25.999 20.207 31.589 1.00 26.47 105 ASN A CA 1
ATOM 881 C C . ASN A 1 105 ? 26.275 18.854 30.949 1.00 23.38 105 ASN A C 1
ATOM 882 O O . ASN A 1 105 ? 27.394 18.588 30.531 1.00 25.26 105 ASN A O 1
ATOM 887 N N . GLN A 1 106 ? 25.251 18.005 30.857 1.00 25.70 106 GLN A N 1
ATOM 888 C CA . GLN A 1 106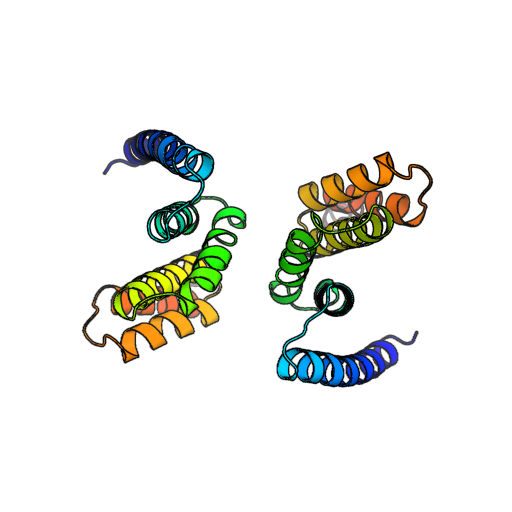 ? 25.479 16.692 30.270 1.00 25.41 106 GLN A CA 1
ATOM 889 C C . GLN A 1 106 ? 25.717 16.820 28.767 1.00 23.90 106 GLN A C 1
ATOM 890 O O . GLN A 1 106 ? 26.595 16.161 28.207 1.00 23.15 106 GLN A O 1
ATOM 896 N N . ALA A 1 107 ? 24.930 17.666 28.104 1.00 23.88 107 ALA A N 1
ATOM 897 C CA . ALA A 1 107 ? 25.117 17.923 26.686 1.00 23.89 107 ALA A CA 1
ATOM 898 C C . ALA A 1 107 ? 26.468 18.601 26.432 1.00 21.92 107 ALA A C 1
ATOM 899 O O . ALA A 1 107 ? 27.142 18.276 25.457 1.00 21.65 107 ALA A O 1
ATOM 901 N N . LYS A 1 108 ? 26.866 19.563 27.280 1.00 22.53 108 LYS A N 1
ATOM 902 C CA . LYS A 1 108 ? 28.175 20.180 27.130 1.00 23.19 108 LYS A CA 1
ATOM 903 C C . LYS A 1 108 ? 29.288 19.134 27.217 1.00 22.95 108 LYS A C 1
ATOM 904 O O . LYS A 1 108 ? 30.233 19.165 26.429 1.00 24.27 108 LYS A O 1
ATOM 910 N N . GLU A 1 109 ? 29.177 18.204 28.178 1.00 23.51 109 GLU A N 1
ATOM 911 C CA . GLU A 1 109 ? 30.218 17.210 28.376 1.00 25.17 109 GLU A CA 1
ATOM 912 C C . GLU A 1 109 ? 30.266 16.238 27.194 1.00 23.94 109 GLU A C 1
ATOM 913 O O . GLU A 1 109 ? 31.335 15.779 26.812 1.00 23.89 109 GLU A O 1
ATOM 919 N N . LEU A 1 110 ? 29.104 15.903 26.633 1.00 21.94 110 LEU A N 1
ATOM 920 C CA . LEU A 1 110 ? 29.055 15.014 25.480 1.00 20.99 110 LEU A CA 1
ATOM 921 C C . LEU A 1 110 ? 29.684 15.694 24.256 1.00 20.41 110 LEU A C 1
ATOM 922 O O . LEU A 1 110 ? 30.423 15.072 23.498 1.00 20.96 110 LEU A O 1
ATOM 927 N N . GLU A 1 111 ? 29.392 16.986 24.049 1.00 20.43 111 GLU A N 1
ATOM 928 C CA . GLU A 1 111 ? 29.975 17.716 22.935 1.00 20.74 111 GLU A CA 1
ATOM 929 C C . GLU A 1 111 ? 31.498 17.705 23.072 1.00 22.48 111 GLU A C 1
ATOM 930 O O . GLU A 1 111 ? 32.206 17.574 22.076 1.00 22.77 111 GLU A O 1
ATOM 936 N N . ARG A 1 112 ? 32.004 17.859 24.310 1.00 23.44 112 ARG A N 1
ATOM 937 C CA . ARG A 1 112 ? 33.446 17.818 24.535 1.00 25.59 112 ARG A CA 1
ATOM 938 C C . ARG A 1 112 ? 34.034 16.456 24.144 1.00 25.01 112 ARG A C 1
ATOM 939 O O . ARG A 1 112 ? 35.078 16.408 23.505 1.00 25.30 112 ARG A O 1
ATOM 947 N N A LEU A 1 113 ? 33.357 15.364 24.531 0.50 23.90 113 LEU A N 1
ATOM 948 N N B LEU A 1 113 ? 33.364 15.365 24.542 0.50 24.63 113 LEU A N 1
ATOM 949 C CA A LEU A 1 113 ? 33.818 14.024 24.203 0.50 23.55 113 LEU A CA 1
ATOM 950 C CA B LEU A 1 113 ? 33.808 14.020 24.206 0.50 24.73 113 LEU A CA 1
ATOM 951 C C A LEU A 1 113 ? 33.864 13.834 22.689 0.50 22.38 113 LEU A C 1
ATOM 952 C C B LEU A 1 113 ? 33.860 13.831 22.691 0.50 22.83 113 LEU A C 1
ATOM 953 O O A LEU A 1 113 ? 34.812 13.258 22.166 0.50 21.62 113 LEU A O 1
ATOM 954 O O B LEU A 1 113 ? 34.811 13.258 22.171 0.50 21.86 113 LEU A O 1
ATOM 963 N N . ILE A 1 114 ? 32.814 14.284 21.993 1.00 20.61 114 ILE A N 1
ATOM 964 C CA . ILE A 1 114 ? 32.730 14.117 20.553 1.00 19.89 114 ILE A CA 1
ATOM 965 C C . ILE A 1 114 ? 33.855 14.907 19.886 1.00 20.77 114 ILE A C 1
ATOM 966 O O . ILE A 1 114 ? 34.557 14.399 19.016 1.00 20.91 114 ILE A O 1
ATOM 971 N N . ASP A 1 115 ? 34.022 16.163 20.326 1.00 21.86 115 ASP A N 1
ATOM 972 C CA . ASP A 1 115 ? 35.028 17.046 19.768 1.00 23.93 115 ASP A CA 1
ATOM 973 C C . ASP A 1 115 ? 36.420 16.433 19.911 1.00 24.24 115 ASP A C 1
ATOM 974 O O . ASP A 1 115 ? 37.200 16.409 18.960 1.00 24.56 115 ASP A O 1
ATOM 979 N N . LYS A 1 116 ? 36.733 15.969 21.119 1.00 24.15 116 LYS A N 1
ATOM 980 C CA . LYS A 1 116 ? 38.037 15.388 21.400 1.00 25.35 116 LYS A CA 1
ATOM 981 C C . LYS A 1 116 ? 38.305 14.168 20.527 1.00 24.57 116 LYS A C 1
ATOM 982 O O . LYS A 1 116 ? 39.406 13.989 20.014 1.00 25.40 116 LYS A O 1
ATOM 988 N N . ALA A 1 117 ? 37.312 13.289 20.420 1.00 22.40 117 ALA A N 1
ATOM 989 C CA . ALA A 1 117 ? 37.461 12.103 19.586 1.00 22.99 117 ALA A CA 1
ATOM 990 C C . ALA A 1 117 ? 37.675 12.469 18.117 1.00 24.61 117 ALA A C 1
ATOM 991 O O . ALA A 1 117 ? 38.501 11.859 17.437 1.00 24.70 117 ALA A O 1
ATOM 993 N N . MET A 1 118 ? 36.889 13.437 17.629 1.00 24.59 118 MET A N 1
ATOM 994 C CA . MET A 1 118 ? 36.974 13.928 16.262 1.00 27.24 118 MET A CA 1
ATOM 995 C C . MET A 1 118 ? 38.386 14.398 15.944 1.00 25.83 118 MET A C 1
ATOM 996 O O . MET A 1 118 ? 38.901 14.154 14.856 1.00 30.31 118 MET A O 1
ATOM 1001 N N . LYS A 1 119 ? 38.997 15.070 16.917 1.00 24.63 119 LYS A N 1
ATOM 1002 C CA . LYS A 1 119 ? 40.298 15.681 16.738 1.00 26.26 119 LYS A CA 1
ATOM 1003 C C . LYS A 1 119 ? 41.413 14.706 17.110 1.00 25.41 119 LYS A C 1
ATOM 1004 O O . LYS A 1 119 ? 42.584 15.069 17.046 1.00 27.86 119 LYS A O 1
ATOM 1010 N N . LYS A 1 120 ? 41.035 13.486 17.507 1.00 25.74 120 LYS A N 1
ATOM 1011 C CA . LYS A 1 120 ? 41.973 12.449 17.915 1.00 25.11 120 LYS A CA 1
ATOM 1012 C C . LYS A 1 120 ? 42.862 12.940 19.057 1.00 24.86 120 LYS A C 1
ATOM 1013 O O . LYS A 1 120 ? 44.035 12.605 19.144 1.00 24.71 120 LYS A O 1
ATOM 1019 N N . ASP A 1 121 ? 42.280 13.698 19.983 1.00 23.57 121 ASP A N 1
ATOM 1020 C CA . ASP A 1 121 ? 43.016 14.098 21.173 1.00 27.78 121 ASP A CA 1
ATOM 1021 C C . ASP A 1 121 ? 43.317 12.819 21.964 1.00 30.78 121 ASP A C 1
ATOM 1022 O O . ASP A 1 121 ? 42.478 11.927 22.075 1.00 32.57 121 ASP A O 1
ATOM 1027 N N . GLY A 1 122 ? 44.548 12.664 22.441 1.00 34.18 122 GLY A N 1
ATOM 1028 C CA . GLY A 1 122 ? 44.913 11.440 23.156 1.00 33.78 122 GLY A CA 1
ATOM 1029 C C . GLY A 1 122 ? 45.055 10.187 22.282 1.00 31.23 122 GLY A C 1
ATOM 1030 O O . GLY A 1 122 ? 45.086 9.065 22.807 1.00 32.33 122 GLY A O 1
ATOM 1031 N N . LEU A 1 123 ? 45.184 10.367 20.962 1.00 26.70 123 LEU A N 1
ATOM 1032 C CA . LEU A 1 123 ? 45.785 9.338 20.117 1.00 22.49 123 LEU A CA 1
ATOM 1033 C C . LEU A 1 123 ? 47.200 9.032 20.621 1.00 22.46 123 LEU A C 1
ATOM 1034 O O . LEU A 1 123 ? 48.005 9.941 20.825 1.00 26.30 123 LEU A O 1
ATOM 1039 N N . LEU A 1 124 ? 47.500 7.742 20.809 1.00 22.49 124 LEU A N 1
ATOM 1040 C CA . LEU A 1 124 ? 48.739 7.306 21.447 1.00 24.25 124 LEU A CA 1
ATOM 1041 C C . LEU A 1 124 ? 49.903 7.177 20.459 1.00 24.51 124 LEU A C 1
ATOM 1042 O O . LEU A 1 124 ? 51.053 7.399 20.838 1.00 26.52 124 LEU A O 1
ATOM 1047 N N . GLU A 1 125 ? 49.634 6.819 19.202 1.00 24.94 125 GLU A N 1
ATOM 1048 C CA . GLU A 1 125 ? 50.714 6.551 18.256 1.00 28.56 125 GLU A CA 1
ATOM 1049 C C . GLU A 1 125 ? 51.623 7.780 18.120 1.00 32.32 125 GLU A C 1
ATOM 1050 O O . GLU A 1 125 ? 52.827 7.623 17.928 1.00 33.54 125 GLU A O 1
ATOM 1056 N N . VAL A 1 126 ? 51.050 8.989 18.259 1.00 31.35 126 VAL A N 1
ATOM 1057 C CA . VAL A 1 126 ? 51.783 10.252 18.192 1.00 33.26 126 VAL A CA 1
ATOM 1058 C C . VAL A 1 126 ? 52.873 10.333 19.261 1.00 33.51 126 VAL A C 1
ATOM 1059 O O . VAL A 1 126 ? 53.891 11.004 19.071 1.00 35.80 126 VAL A O 1
ATOM 1063 N N . LEU A 1 127 ? 52.617 9.729 20.421 1.00 32.17 127 LEU A N 1
ATOM 1064 C CA . LEU A 1 127 ? 53.487 9.847 21.578 1.00 29.98 127 LEU A CA 1
ATOM 1065 C C . LEU A 1 127 ? 54.755 9.015 21.400 1.00 31.23 127 LEU A C 1
ATOM 1066 O O . LEU A 1 127 ? 55.731 9.240 22.123 1.00 31.46 127 LEU A O 1
ATOM 1071 N N . PHE A 1 128 ? 54.749 8.110 20.411 1.00 31.41 128 PHE A N 1
ATOM 1072 C CA . PHE A 1 128 ? 55.835 7.162 20.228 1.00 30.15 128 PHE A CA 1
ATOM 1073 C C . PHE A 1 128 ? 56.588 7.422 18.923 1.00 34.08 128 PHE A C 1
ATOM 1074 O O . PHE A 1 128 ? 57.375 6.584 18.487 1.00 36.28 128 PHE A O 1
ATOM 1082 N N . GLN A 1 129 ? 56.378 8.590 18.319 1.00 38.62 129 GLN A N 1
ATOM 1083 C CA . GLN A 1 129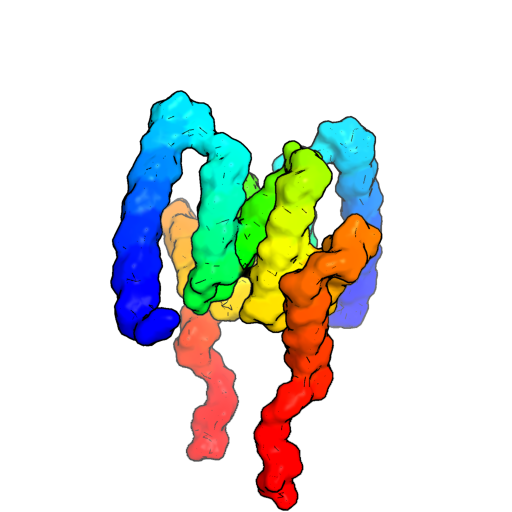 ? 57.099 8.975 17.117 1.00 42.77 129 GLN A CA 1
ATOM 1084 C C . GLN A 1 129 ? 58.202 9.986 17.469 1.00 44.18 129 GLN A C 1
ATOM 1085 O O . GLN A 1 129 ? 58.535 10.099 18.669 1.00 41.36 129 GLN A O 1
ATOM 1091 N N . MET B 1 1 ? 29.924 0.012 -19.735 1.00 47.16 1 MET B N 1
ATOM 1092 C CA . MET B 1 1 ? 30.169 1.416 -20.168 1.00 48.49 1 MET B CA 1
ATOM 1093 C C . MET B 1 1 ? 31.436 1.963 -19.518 1.00 46.16 1 MET B C 1
ATOM 1094 O O . MET B 1 1 ? 31.874 1.470 -18.489 1.00 52.09 1 MET B O 1
ATOM 1099 N N . GLU B 1 2 ? 31.982 3.032 -20.105 1.00 46.90 2 GLU B N 1
ATOM 1100 C CA . GLU B 1 2 ? 33.090 3.759 -19.505 1.00 48.65 2 GLU B CA 1
ATOM 1101 C C . GLU B 1 2 ? 32.647 4.383 -18.181 1.00 48.72 2 GLU B C 1
ATOM 1102 O O . GLU B 1 2 ? 31.513 4.842 -18.047 1.00 46.82 2 GLU B O 1
ATOM 1108 N N . ALA B 1 3 ? 33.590 4.449 -17.234 1.00 51.91 3 ALA B N 1
ATOM 1109 C CA . ALA B 1 3 ? 33.318 4.825 -15.854 1.00 55.12 3 ALA B CA 1
ATOM 1110 C C . ALA B 1 3 ? 32.734 6.231 -15.744 1.00 54.75 3 ALA B C 1
ATOM 1111 O O . ALA B 1 3 ? 31.660 6.387 -15.172 1.00 58.01 3 ALA B O 1
ATOM 1113 N N . VAL B 1 4 ? 33.444 7.241 -16.269 1.00 52.48 4 VAL B N 1
ATOM 1114 C CA . VAL B 1 4 ? 33.073 8.638 -16.069 1.00 49.97 4 VAL B CA 1
ATOM 1115 C C . VAL B 1 4 ? 31.718 8.918 -16.725 1.00 44.56 4 VAL B C 1
ATOM 1116 O O . VAL B 1 4 ? 30.934 9.734 -16.240 1.00 43.63 4 VAL B O 1
ATOM 1120 N N . LEU B 1 5 ? 31.441 8.238 -17.840 1.00 39.08 5 LEU B N 1
ATOM 1121 C CA . LEU B 1 5 ? 30.145 8.355 -18.486 1.00 32.51 5 LEU B CA 1
ATOM 1122 C C . LEU B 1 5 ? 29.060 7.802 -17.563 1.00 32.45 5 LEU B C 1
ATOM 1123 O O . LEU B 1 5 ? 27.977 8.373 -17.450 1.00 29.14 5 LEU B O 1
ATOM 1128 N N . ASN B 1 6 ? 29.363 6.684 -16.894 1.00 34.62 6 ASN B N 1
ATOM 1129 C CA . ASN B 1 6 ? 28.374 6.010 -16.070 1.00 36.32 6 ASN B CA 1
ATOM 1130 C C . ASN B 1 6 ? 27.928 6.932 -14.931 1.00 36.90 6 ASN B C 1
ATOM 1131 O O . ASN B 1 6 ? 26.764 6.920 -14.538 1.00 35.90 6 ASN B O 1
ATOM 1136 N N . GLU B 1 7 ? 28.855 7.752 -14.422 1.00 38.13 7 GLU B N 1
ATOM 1137 C CA . GLU B 1 7 ? 28.551 8.658 -13.324 1.00 39.84 7 GLU B CA 1
ATOM 1138 C C . GLU B 1 7 ? 27.633 9.782 -13.825 1.00 36.75 7 GLU B C 1
ATOM 1139 O O . GLU B 1 7 ? 26.656 10.119 -13.156 1.00 35.33 7 GLU B O 1
ATOM 1145 N N . LEU B 1 8 ? 27.914 10.364 -15.002 1.00 33.21 8 LEU B N 1
ATOM 1146 C CA . LEU B 1 8 ? 27.098 11.488 -15.440 1.00 33.79 8 LEU B CA 1
ATOM 1147 C C . LEU B 1 8 ? 25.695 11.004 -15.813 1.00 29.52 8 LEU B C 1
ATOM 1148 O O . LEU B 1 8 ? 24.727 11.710 -15.542 1.00 29.56 8 LEU B O 1
ATOM 1153 N N . VAL B 1 9 ? 25.560 9.814 -16.419 1.00 27.19 9 VAL B N 1
ATOM 1154 C CA . VAL B 1 9 ? 24.229 9.321 -16.774 1.00 25.78 9 VAL B CA 1
ATOM 1155 C C . VAL B 1 9 ? 23.451 8.977 -15.501 1.00 25.69 9 VAL B C 1
ATOM 1156 O O . VAL B 1 9 ? 22.238 9.175 -15.438 1.00 24.75 9 VAL B O 1
ATOM 1160 N N . SER B 1 10 ? 24.165 8.493 -14.477 1.00 26.90 10 SER B N 1
ATOM 1161 C CA . SER B 1 10 ? 23.559 8.192 -13.189 1.00 26.67 10 SER B CA 1
ATOM 1162 C C . SER B 1 10 ? 22.946 9.435 -12.554 1.00 26.31 10 SER B C 1
ATOM 1163 O O . SER B 1 10 ? 21.854 9.368 -12.003 1.00 27.33 10 SER B O 1
ATOM 1166 N N . VAL B 1 11 ? 23.642 10.575 -12.649 1.00 25.82 11 VAL B N 1
ATOM 1167 C CA . VAL B 1 11 ? 23.147 11.800 -12.047 1.00 27.42 11 VAL B CA 1
ATOM 1168 C C . VAL B 1 11 ? 21.946 12.319 -12.839 1.00 26.76 11 VAL B C 1
ATOM 1169 O O . VAL B 1 11 ? 20.983 12.820 -12.253 1.00 24.65 11 VAL B O 1
ATOM 1173 N N . GLU B 1 12 ? 22.012 12.247 -14.175 1.00 26.07 12 GLU B N 1
ATOM 1174 C CA . GLU B 1 12 ? 20.885 12.662 -14.996 1.00 25.47 12 GLU B CA 1
ATOM 1175 C C . GLU B 1 12 ? 19.645 11.854 -14.604 1.00 22.47 12 GLU B C 1
ATOM 1176 O O . GLU B 1 12 ? 18.571 12.406 -14.449 1.00 23.80 12 GLU B O 1
ATOM 1182 N N . ASP B 1 13 ? 19.797 10.541 -14.418 1.00 22.52 13 ASP B N 1
ATOM 1183 C CA . ASP B 1 13 ? 18.668 9.699 -14.062 1.00 22.92 13 ASP B CA 1
ATOM 1184 C C . ASP B 1 13 ? 18.184 10.019 -12.645 1.00 22.68 13 ASP B C 1
ATOM 1185 O O . ASP B 1 13 ? 16.987 9.966 -12.368 1.00 22.99 13 ASP B O 1
ATOM 1190 N N . LEU B 1 14 ? 19.123 10.344 -11.747 1.00 22.21 14 LEU B N 1
ATOM 1191 C CA . LEU B 1 14 ? 18.785 10.662 -10.368 1.00 22.32 14 LEU B CA 1
ATOM 1192 C C . LEU B 1 14 ? 17.908 11.912 -10.313 1.00 22.64 14 LEU B C 1
ATOM 1193 O O . LEU B 1 14 ? 16.903 11.945 -9.621 1.00 22.40 14 LEU B O 1
ATOM 1198 N N . LEU B 1 15 ? 18.303 12.949 -11.042 1.00 23.32 15 LEU B N 1
ATOM 1199 C CA . LEU B 1 15 ? 17.563 14.199 -10.984 1.00 24.76 15 LEU B CA 1
ATOM 1200 C C . LEU B 1 15 ? 16.152 13.994 -11.525 1.00 25.28 15 LEU B C 1
ATOM 1201 O O . LEU B 1 15 ? 15.194 14.586 -11.011 1.00 25.15 15 LEU B O 1
ATOM 1206 N N . LYS B 1 16 ? 16.027 13.142 -12.547 1.00 24.28 16 LYS B N 1
ATOM 1207 C CA . LYS B 1 16 ? 14.719 12.847 -13.113 1.00 24.76 16 LYS B CA 1
ATOM 1208 C C . LYS B 1 16 ? 13.866 12.102 -12.089 1.00 23.56 16 LYS B C 1
ATOM 1209 O O . LYS B 1 16 ? 12.685 12.411 -11.912 1.00 23.92 16 LYS B O 1
ATOM 1215 N N . PHE B 1 17 ? 14.471 11.119 -11.410 1.00 21.53 17 PHE B N 1
ATOM 1216 C CA . PHE B 1 17 ? 13.753 10.349 -10.411 1.00 22.55 17 PHE B CA 1
ATOM 1217 C C . PHE B 1 17 ? 13.348 11.225 -9.229 1.00 22.54 17 PHE B C 1
ATOM 1218 O O . PHE B 1 17 ? 12.263 11.050 -8.691 1.00 23.21 17 PHE B O 1
ATOM 1226 N N . GLU B 1 18 ? 14.225 12.152 -8.819 1.00 22.72 18 GLU B N 1
ATOM 1227 C CA . GLU B 1 18 ? 13.888 13.104 -7.772 1.00 25.13 18 GLU B CA 1
ATOM 1228 C C . GLU B 1 18 ? 12.570 13.798 -8.104 1.00 24.17 18 GLU B C 1
ATOM 1229 O O . GLU B 1 18 ? 11.704 13.956 -7.247 1.00 24.88 18 GLU B O 1
ATOM 1235 N N . LYS B 1 19 ? 12.450 14.263 -9.350 1.00 24.99 19 LYS B N 1
ATOM 1236 C CA . LYS B 1 19 ? 11.276 15.019 -9.768 1.00 26.47 19 LYS B CA 1
ATOM 1237 C C . LYS B 1 19 ? 10.021 14.150 -9.698 1.00 26.67 19 LYS B C 1
ATOM 1238 O O . LYS B 1 19 ? 8.963 14.626 -9.296 1.00 27.13 19 LYS B O 1
ATOM 1244 N N . LYS B 1 20 ? 10.148 12.894 -10.132 1.00 25.04 20 LYS B N 1
ATOM 1245 C CA . LYS B 1 20 ? 9.064 11.916 -10.049 1.00 24.58 20 LYS B CA 1
ATOM 1246 C C . LYS B 1 20 ? 8.625 11.724 -8.598 1.00 25.47 20 LYS B C 1
ATOM 1247 O O . LYS B 1 20 ? 7.434 11.757 -8.285 1.00 25.72 20 LYS B O 1
ATOM 1253 N N . PHE B 1 21 ? 9.599 11.448 -7.727 1.00 24.67 21 PHE B N 1
ATOM 1254 C CA . PHE B 1 21 ? 9.336 11.210 -6.319 1.00 26.07 21 PHE B CA 1
ATOM 1255 C C . PHE B 1 21 ? 8.598 12.402 -5.711 1.00 26.97 21 PHE B C 1
ATOM 1256 O O . PHE B 1 21 ? 7.590 12.218 -5.037 1.00 26.42 21 PHE B O 1
ATOM 1264 N N . GLN B 1 22 ? 9.098 13.622 -5.955 1.00 27.67 22 GLN B N 1
ATOM 1265 C CA . GLN B 1 22 ? 8.508 14.816 -5.362 1.00 29.34 22 GLN B CA 1
ATOM 1266 C C . GLN B 1 22 ? 7.093 15.053 -5.894 1.00 28.10 22 GLN B C 1
ATOM 1267 O O . GLN B 1 22 ? 6.218 15.477 -5.148 1.00 28.41 22 GLN B O 1
ATOM 1273 N N A SER B 1 23 ? 6.871 14.757 -7.181 0.50 28.27 23 SER B N 1
ATOM 1274 N N B SER B 1 23 ? 6.871 14.754 -7.179 0.50 28.44 23 SER B N 1
ATOM 1275 C CA A SER B 1 23 ? 5.551 14.888 -7.781 0.50 28.17 23 SER B CA 1
ATOM 1276 C CA B SER B 1 23 ? 5.553 14.888 -7.781 0.50 28.26 23 SER B CA 1
ATOM 1277 C C A SER B 1 23 ? 4.548 13.933 -7.130 0.50 27.12 23 SER B C 1
ATOM 1278 C C B SER B 1 23 ? 4.547 13.932 -7.136 0.50 27.21 23 SER B C 1
ATOM 1279 O O A SER B 1 23 ? 3.404 14.298 -6.872 0.50 28.69 23 SER B O 1
ATOM 1280 O O B SER B 1 23 ? 3.402 14.297 -6.881 0.50 28.75 23 SER B O 1
ATOM 1285 N N . GLU B 1 24 ? 4.974 12.697 -6.869 1.00 26.14 24 GLU B N 1
ATOM 1286 C CA . GLU B 1 24 ? 4.096 11.717 -6.245 1.00 26.89 24 GLU B CA 1
ATOM 1287 C C . GLU B 1 24 ? 3.783 12.130 -4.811 1.00 26.46 24 GLU B C 1
ATOM 1288 O O . GLU B 1 24 ? 2.650 12.007 -4.356 1.00 27.84 24 GLU B O 1
ATOM 1294 N N . LYS B 1 25 ? 4.795 12.634 -4.101 1.00 27.33 25 LYS B N 1
ATOM 1295 C CA . LYS B 1 25 ? 4.589 13.073 -2.734 1.00 30.85 25 LYS B CA 1
ATOM 1296 C C . LYS B 1 25 ? 3.568 14.213 -2.722 1.00 32.05 25 LYS B C 1
ATOM 1297 O O . LYS B 1 25 ? 2.674 14.239 -1.878 1.00 35.82 25 LYS B O 1
ATOM 1303 N N . ALA B 1 26 ? 3.684 15.137 -3.687 1.00 30.32 26 ALA B N 1
ATOM 1304 C CA . ALA B 1 26 ? 2.763 16.264 -3.799 1.00 31.39 26 ALA B CA 1
ATOM 1305 C C . ALA B 1 26 ? 1.342 15.806 -4.145 1.00 32.08 26 ALA B C 1
ATOM 1306 O O . ALA B 1 26 ? 0.366 16.463 -3.756 1.00 36.12 26 ALA B O 1
ATOM 1308 N N . ALA B 1 27 ? 1.239 14.712 -4.906 1.00 33.21 27 ALA B N 1
ATOM 1309 C CA . ALA B 1 27 ? -0.042 14.165 -5.317 1.00 33.75 27 ALA B CA 1
ATOM 1310 C C . ALA B 1 27 ? -0.696 13.402 -4.168 1.00 33.51 27 ALA B C 1
ATOM 1311 O O . ALA B 1 27 ? -1.854 12.998 -4.280 1.00 33.43 27 ALA B O 1
ATOM 1313 N N . GLY B 1 28 ? 0.057 13.197 -3.078 1.00 32.11 28 GLY B N 1
ATOM 1314 C CA . GLY B 1 28 ? -0.502 12.716 -1.825 1.00 34.71 28 GLY B CA 1
ATOM 1315 C C . GLY B 1 28 ? -0.144 11.263 -1.505 1.00 35.96 28 GLY B C 1
ATOM 1316 O O . GLY B 1 28 ? -0.583 10.740 -0.481 1.00 36.97 28 GLY B O 1
ATOM 1317 N N . SER B 1 29 ? 0.638 10.602 -2.366 1.00 34.92 29 SER B N 1
ATOM 1318 C CA . SER B 1 29 ? 1.028 9.222 -2.109 1.00 32.54 29 SER B CA 1
ATOM 1319 C C . SER B 1 29 ? 2.224 8.820 -2.965 1.00 31.53 29 SER B C 1
ATOM 1320 O O . SER B 1 29 ? 2.178 8.892 -4.196 1.00 32.29 29 SER B O 1
ATOM 1323 N N . VAL B 1 30 ? 3.286 8.363 -2.293 1.00 30.41 30 VAL B N 1
ATOM 1324 C CA . VAL B 1 30 ? 4.407 7.744 -2.979 1.00 28.42 30 VAL B CA 1
ATOM 1325 C C . VAL B 1 30 ? 4.099 6.247 -3.068 1.00 28.65 30 VAL B C 1
ATOM 1326 O O . VAL B 1 30 ? 3.931 5.582 -2.048 1.00 29.64 30 VAL B O 1
ATOM 1330 N N . SER B 1 31 ? 4.013 5.736 -4.301 1.00 29.17 31 SER B N 1
ATOM 1331 C CA . SER B 1 31 ? 3.563 4.379 -4.567 1.00 28.67 31 SER B CA 1
ATOM 1332 C C . SER B 1 31 ? 4.619 3.378 -4.106 1.00 27.47 31 SER B C 1
ATOM 1333 O O . SER B 1 31 ? 5.793 3.722 -3.966 1.00 27.90 31 SER B O 1
ATOM 1336 N N . LYS B 1 32 ? 4.206 2.117 -3.934 1.00 28.85 32 LYS B N 1
ATOM 1337 C CA . LYS B 1 32 ? 5.144 1.087 -3.515 1.00 30.47 32 LYS B CA 1
ATOM 1338 C C . LYS B 1 32 ? 6.239 0.884 -4.569 1.00 27.84 32 LYS B C 1
ATOM 1339 O O . LYS B 1 32 ? 7.377 0.571 -4.219 1.00 26.96 32 LYS B O 1
ATOM 1345 N N A SER B 1 33 ? 5.896 1.065 -5.852 0.50 27.18 33 SER B N 1
ATOM 1346 N N B SER B 1 33 ? 5.887 1.059 -5.852 0.50 26.68 33 SER B N 1
ATOM 1347 C CA A SER B 1 33 ? 6.870 0.961 -6.928 0.50 26.75 33 SER B CA 1
ATOM 1348 C CA B SER B 1 33 ? 6.851 0.979 -6.938 0.50 25.90 33 SER B CA 1
ATOM 1349 C C A SER B 1 33 ? 7.928 2.058 -6.808 0.50 25.64 33 SER B C 1
ATOM 1350 C C B SER B 1 33 ? 7.928 2.051 -6.779 0.50 25.32 33 SER B C 1
ATOM 1351 O O A SER B 1 33 ? 9.115 1.803 -6.992 0.50 25.93 33 SER B O 1
ATOM 1352 O O B SER B 1 33 ? 9.117 1.774 -6.913 0.50 25.85 33 SER B O 1
ATOM 1357 N N . THR B 1 34 ? 7.497 3.279 -6.483 1.00 24.58 34 THR B N 1
ATOM 1358 C CA . THR B 1 34 ? 8.413 4.404 -6.389 1.00 24.43 34 THR B CA 1
ATOM 1359 C C . THR B 1 34 ? 9.311 4.247 -5.159 1.00 23.57 34 THR B C 1
ATOM 1360 O O . THR B 1 34 ? 10.485 4.598 -5.216 1.00 24.57 34 THR B O 1
ATOM 1364 N N . GLN B 1 35 ? 8.778 3.685 -4.065 1.00 24.70 35 GLN B N 1
ATOM 1365 C CA . GLN B 1 35 ? 9.580 3.419 -2.876 1.00 23.43 35 GLN B CA 1
ATOM 1366 C C . GLN B 1 35 ? 10.659 2.375 -3.175 1.00 22.10 35 GLN B C 1
ATOM 1367 O O . GLN B 1 35 ? 11.797 2.498 -2.737 1.00 22.80 35 GLN B O 1
ATOM 1373 N N . PHE B 1 36 ? 10.318 1.331 -3.934 1.00 21.61 36 PHE B N 1
ATOM 1374 C CA . PHE B 1 36 ? 11.343 0.373 -4.317 1.00 22.96 36 PHE B CA 1
ATOM 1375 C C . PHE B 1 36 ? 12.440 1.069 -5.127 1.00 22.53 36 PHE B C 1
ATOM 1376 O O . PHE B 1 36 ? 13.622 0.828 -4.918 1.00 22.01 36 PHE B O 1
ATOM 1384 N N . GLU B 1 37 ? 12.033 1.951 -6.046 1.00 21.88 37 GLU B N 1
ATOM 1385 C CA . GLU B 1 37 ? 12.967 2.641 -6.919 1.00 21.47 37 GLU B CA 1
ATOM 1386 C C . GLU B 1 37 ? 13.909 3.521 -6.094 1.00 20.95 37 GLU B C 1
ATOM 1387 O O . GLU B 1 37 ? 15.098 3.620 -6.384 1.00 22.16 37 GLU B O 1
ATOM 1393 N N . GLU B 1 38 ? 13.367 4.157 -5.056 1.00 21.39 38 GLU B N 1
ATOM 1394 C CA . GLU B 1 38 ? 14.189 4.892 -4.109 1.00 20.88 38 GLU B CA 1
ATOM 1395 C C . GLU B 1 38 ? 15.220 3.970 -3.449 1.00 20.71 38 GLU B C 1
ATOM 1396 O O . GLU B 1 38 ? 16.395 4.309 -3.364 1.00 21.65 38 GLU B O 1
ATOM 1402 N N . ALA B 1 39 ? 14.776 2.810 -2.954 1.00 20.67 39 ALA B N 1
ATOM 1403 C CA . ALA B 1 39 ? 15.713 1.871 -2.353 1.00 21.17 39 ALA B CA 1
ATOM 1404 C C . ALA B 1 39 ? 16.754 1.403 -3.370 1.00 20.64 39 ALA B C 1
ATOM 1405 O O . ALA B 1 39 ? 17.926 1.270 -3.033 1.00 22.35 39 ALA B O 1
ATOM 1407 N N . TRP B 1 40 ? 16.313 1.143 -4.606 1.00 20.69 40 TRP B N 1
ATOM 1408 C CA . TRP B 1 40 ? 17.187 0.702 -5.685 1.00 22.11 40 TRP B CA 1
ATOM 1409 C C . TRP B 1 40 ? 18.325 1.709 -5.881 1.00 22.28 40 TRP B C 1
ATOM 1410 O O . TRP B 1 40 ? 19.482 1.332 -6.065 1.00 25.07 40 TRP B O 1
ATOM 1421 N N A CYS B 1 41 ? 17.989 3.006 -5.833 0.50 22.71 41 CYS B N 1
ATOM 1422 N N B CYS B 1 41 ? 17.973 2.990 -5.779 0.50 23.18 41 CYS B N 1
ATOM 1423 C CA A CYS B 1 41 ? 18.977 4.069 -5.909 0.50 22.49 41 CYS B CA 1
ATOM 1424 C CA B CYS B 1 41 ? 18.914 4.082 -5.912 0.50 23.58 41 CYS B CA 1
ATOM 1425 C C A CYS B 1 41 ? 19.922 4.036 -4.710 0.50 21.73 41 CYS B C 1
ATOM 1426 C C B CYS B 1 41 ? 19.880 4.138 -4.723 0.50 22.54 41 CYS B C 1
ATOM 1427 O O A CYS B 1 41 ? 21.141 4.082 -4.871 0.50 20.88 41 CYS B O 1
ATOM 1428 O O B CYS B 1 41 ? 21.081 4.332 -4.906 0.50 23.03 41 CYS B O 1
ATOM 1433 N N . LEU B 1 42 ? 19.346 3.976 -3.507 1.00 21.87 42 LEU B N 1
ATOM 1434 C CA . LEU B 1 42 ? 20.122 4.107 -2.281 1.00 21.92 42 LEU B CA 1
ATOM 1435 C C . LEU B 1 42 ? 21.154 2.990 -2.155 1.00 21.74 42 LEU B C 1
ATOM 1436 O O . LEU B 1 42 ? 22.270 3.254 -1.729 1.00 23.39 42 LEU B O 1
ATOM 1441 N N . VAL B 1 43 ? 20.780 1.747 -2.505 1.00 21.46 43 VAL B N 1
ATOM 1442 C CA . VAL B 1 43 ? 21.695 0.631 -2.301 1.00 22.48 43 VAL B CA 1
ATOM 1443 C C . VAL B 1 43 ? 22.850 0.675 -3.307 1.00 22.80 43 VAL B C 1
ATOM 1444 O O . VAL B 1 43 ? 23.826 -0.052 -3.135 1.00 24.03 43 VAL B O 1
ATOM 1448 N N . ARG B 1 44 ? 22.762 1.528 -4.333 1.00 23.44 44 ARG B N 1
ATOM 1449 C CA . ARG B 1 44 ? 23.852 1.750 -5.281 1.00 25.65 44 ARG B CA 1
ATOM 1450 C C . ARG B 1 44 ? 24.731 2.948 -4.910 1.00 25.90 44 ARG B C 1
ATOM 1451 O O . ARG B 1 44 ? 25.684 3.268 -5.624 1.00 28.22 44 ARG B O 1
ATOM 1459 N N . SER B 1 45 ? 24.441 3.605 -3.787 1.00 24.70 45 SER B N 1
ATOM 1460 C CA . SER B 1 45 ? 25.205 4.777 -3.394 1.00 25.86 45 SER B CA 1
ATOM 1461 C C . SER B 1 45 ? 26.649 4.426 -3.042 1.00 25.11 45 SER B C 1
ATOM 1462 O O . SER B 1 45 ? 26.960 3.317 -2.628 1.00 26.02 45 SER B O 1
ATOM 1465 N N . LYS B 1 46 ? 27.536 5.409 -3.173 1.00 26.86 46 LYS B N 1
ATOM 1466 C CA . LYS B 1 46 ? 28.903 5.290 -2.687 1.00 29.20 46 LYS B CA 1
ATOM 1467 C C . LYS B 1 46 ? 28.970 5.430 -1.163 1.00 26.29 46 LYS B C 1
ATOM 1468 O O . LYS B 1 46 ? 29.996 5.098 -0.571 1.00 29.69 46 LYS B O 1
ATOM 1474 N N . TYR B 1 47 ? 27.894 5.918 -0.526 1.00 22.57 47 TYR B N 1
ATOM 1475 C CA . TYR B 1 47 ? 27.893 6.179 0.907 1.00 22.90 47 TYR B CA 1
ATOM 1476 C C . TYR B 1 47 ? 27.138 5.095 1.674 1.00 21.79 47 TYR B C 1
ATOM 1477 O O . TYR B 1 47 ? 25.995 4.755 1.363 1.00 22.15 47 TYR B O 1
ATOM 1486 N N . ASN B 1 48 ? 27.798 4.569 2.710 1.00 25.67 48 ASN B N 1
ATOM 1487 C CA . ASN B 1 48 ? 27.227 3.528 3.551 1.00 24.43 48 ASN B CA 1
ATOM 1488 C C . ASN B 1 48 ? 25.896 3.953 4.170 1.00 25.93 48 ASN B C 1
ATOM 1489 O O . ASN B 1 48 ? 24.979 3.137 4.241 1.00 24.94 48 ASN B O 1
ATOM 1494 N N . ASP B 1 49 ? 25.786 5.222 4.582 1.00 26.25 49 ASP B N 1
ATOM 1495 C CA . ASP B 1 49 ? 24.566 5.746 5.179 1.00 26.75 49 ASP B CA 1
ATOM 1496 C C . ASP B 1 49 ? 23.378 5.588 4.230 1.00 24.70 49 ASP B C 1
ATOM 1497 O O . ASP B 1 49 ? 22.274 5.268 4.666 1.00 25.96 49 ASP B O 1
ATOM 1502 N N . ASP B 1 50 ? 23.602 5.839 2.934 1.00 22.86 50 ASP B N 1
ATOM 1503 C CA . ASP B 1 50 ? 22.565 5.673 1.929 1.00 23.88 50 ASP B CA 1
ATOM 1504 C C . ASP B 1 50 ? 22.189 4.199 1.781 1.00 21.74 50 ASP B C 1
ATOM 1505 O O . ASP B 1 50 ? 21.010 3.867 1.728 1.00 22.72 50 ASP B O 1
ATOM 1510 N N . ILE B 1 51 ? 23.186 3.310 1.694 1.00 22.29 51 ILE B N 1
ATOM 1511 C CA . ILE B 1 51 ? 22.899 1.889 1.551 1.00 21.59 51 ILE B CA 1
ATOM 1512 C C . ILE B 1 51 ? 22.040 1.400 2.721 1.00 21.25 51 ILE B C 1
ATOM 1513 O O . ILE B 1 51 ? 21.074 0.648 2.519 1.00 21.69 51 ILE B O 1
ATOM 1518 N N A ARG B 1 52 ? 22.402 1.819 3.941 0.50 22.39 52 ARG B N 1
ATOM 1519 N N B ARG B 1 52 ? 22.401 1.815 3.943 0.50 22.52 52 ARG B N 1
ATOM 1520 C CA A ARG B 1 52 ? 21.691 1.403 5.141 0.50 23.52 52 ARG B CA 1
ATOM 1521 C CA B ARG B 1 52 ? 21.686 1.393 5.140 0.50 23.69 52 ARG B CA 1
ATOM 1522 C C A ARG B 1 52 ? 20.243 1.890 5.099 0.50 22.94 52 ARG B C 1
ATOM 1523 C C B ARG B 1 52 ? 20.240 1.886 5.095 0.50 22.97 52 ARG B C 1
ATOM 1524 O O A ARG B 1 52 ? 19.336 1.183 5.539 0.50 23.59 52 ARG B O 1
ATOM 1525 O O B ARG B 1 52 ? 19.329 1.181 5.529 0.50 23.58 52 ARG B O 1
ATOM 1540 N N . LYS B 1 53 ? 20.030 3.106 4.582 1.00 23.20 53 LYS B N 1
ATOM 1541 C CA . LYS B 1 53 ? 18.686 3.647 4.448 1.00 23.33 53 LYS B CA 1
ATOM 1542 C C . LYS B 1 53 ? 17.889 2.827 3.437 1.00 22.76 53 LYS B C 1
ATOM 1543 O O . LYS B 1 53 ? 16.713 2.556 3.646 1.00 23.34 53 LYS B O 1
ATOM 1549 N N . GLY B 1 54 ? 18.541 2.430 2.339 1.00 22.06 54 GLY B N 1
ATOM 1550 C CA . GLY B 1 54 ? 17.909 1.568 1.353 1.00 20.99 54 GLY B CA 1
ATOM 1551 C C . GLY B 1 54 ? 17.483 0.227 1.960 1.00 21.69 54 GLY B C 1
ATOM 1552 O O . GLY B 1 54 ? 16.395 -0.269 1.696 1.00 21.07 54 GLY B O 1
ATOM 1553 N N . ILE B 1 55 ? 18.344 -0.334 2.805 1.00 21.68 55 ILE B N 1
ATOM 1554 C CA . ILE B 1 55 ? 18.047 -1.592 3.475 1.00 22.08 55 ILE B CA 1
ATOM 1555 C C . ILE B 1 55 ? 16.835 -1.426 4.389 1.00 22.84 55 ILE B C 1
ATOM 1556 O O . ILE B 1 55 ? 15.932 -2.262 4.373 1.00 23.68 55 ILE B O 1
ATOM 1561 N N . VAL B 1 56 ? 16.805 -0.338 5.173 1.00 23.96 56 VAL B N 1
ATOM 1562 C CA . VAL B 1 56 ? 15.675 -0.078 6.053 1.00 26.60 56 VAL B CA 1
ATOM 1563 C C . VAL B 1 56 ? 14.381 0.003 5.240 1.00 24.53 56 VAL B C 1
ATOM 1564 O O . VAL B 1 56 ? 13.365 -0.552 5.642 1.00 26.66 56 VAL B O 1
ATOM 1568 N N . LEU B 1 57 ? 14.4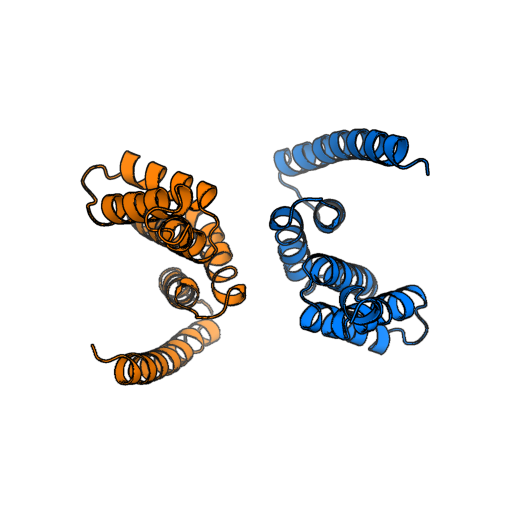16 0.698 4.101 1.00 24.55 57 LEU B N 1
ATOM 1569 C CA . LEU B 1 57 ? 13.239 0.868 3.257 1.00 24.76 57 LEU B CA 1
ATOM 1570 C C . LEU B 1 57 ? 12.746 -0.482 2.728 1.00 24.19 57 LEU B C 1
ATOM 1571 O O . LEU B 1 57 ? 11.548 -0.765 2.751 1.00 25.88 57 LEU B O 1
ATOM 1576 N N . LEU B 1 58 ? 13.672 -1.321 2.249 1.00 22.23 58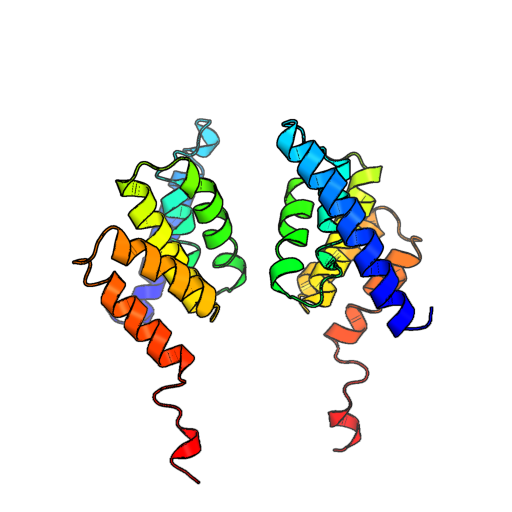 LEU B N 1
ATOM 1577 C CA . LEU B 1 58 ? 13.317 -2.638 1.744 1.00 21.91 58 LEU B CA 1
ATOM 1578 C C . LEU B 1 58 ? 12.717 -3.502 2.852 1.00 22.54 58 LEU B C 1
ATOM 1579 O O . LEU B 1 58 ? 11.791 -4.268 2.590 1.00 24.39 58 LEU B O 1
ATOM 1584 N N . GLU B 1 59 ? 13.265 -3.410 4.069 1.00 23.53 59 GLU B N 1
ATOM 1585 C CA . GLU B 1 59 ? 12.761 -4.181 5.194 1.00 25.20 59 GLU B CA 1
ATOM 1586 C C . GLU B 1 59 ? 11.322 -3.772 5.525 1.00 25.77 59 GLU B C 1
ATOM 1587 O O . GLU B 1 59 ? 10.504 -4.619 5.901 1.00 26.50 59 GLU B O 1
ATOM 1593 N N . GLU B 1 60 ? 11.003 -2.484 5.339 1.00 26.87 60 GLU B N 1
ATOM 1594 C CA . GLU B 1 60 ? 9.648 -1.986 5.542 1.00 29.98 60 GLU B CA 1
ATOM 1595 C C . GLU B 1 60 ? 8.697 -2.453 4.439 1.00 29.88 60 GLU B C 1
ATOM 1596 O O . GLU B 1 60 ? 7.532 -2.753 4.709 1.00 30.61 60 GLU B O 1
ATOM 1602 N N . LEU B 1 61 ? 9.196 -2.501 3.200 1.00 27.53 61 LEU B N 1
ATOM 1603 C CA . LEU B 1 61 ? 8.406 -2.922 2.056 1.00 28.28 61 LEU B CA 1
ATOM 1604 C C . LEU B 1 61 ? 8.092 -4.414 2.117 1.00 29.43 61 LEU B C 1
ATOM 1605 O O . LEU B 1 61 ? 7.021 -4.813 1.677 1.00 30.25 61 LEU B O 1
ATOM 1610 N N . LEU B 1 62 ? 9.020 -5.213 2.663 1.00 30.69 62 LEU B N 1
ATOM 1611 C CA . LEU B 1 62 ? 8.999 -6.664 2.510 1.00 30.99 62 LEU B CA 1
ATOM 1612 C C . LEU B 1 62 ? 7.643 -7.250 2.914 1.00 33.35 62 LEU B C 1
ATOM 1613 O O . LEU B 1 62 ? 7.033 -7.971 2.119 1.00 35.41 62 LEU B O 1
ATOM 1618 N N . PRO B 1 63 ? 7.091 -6.969 4.120 1.00 35.49 63 PRO B N 1
ATOM 1619 C CA . PRO B 1 63 ? 5.831 -7.597 4.534 1.00 37.20 63 PRO B CA 1
ATOM 1620 C C . PRO B 1 63 ? 4.619 -7.271 3.660 1.00 34.98 63 PRO B C 1
ATOM 1621 O O . PRO B 1 63 ? 3.641 -8.004 3.684 1.00 40.12 63 PRO B O 1
ATOM 1625 N N . LYS B 1 64 ? 4.675 -6.164 2.908 1.00 36.26 64 LYS B N 1
ATOM 1626 C CA . LYS B 1 64 ? 3.531 -5.692 2.140 1.00 36.82 64 LYS B CA 1
ATOM 1627 C C . LYS B 1 64 ? 3.608 -6.174 0.693 1.00 33.99 64 LYS B C 1
ATOM 1628 O O . LYS B 1 64 ? 2.710 -5.898 -0.102 1.00 35.24 64 LYS B O 1
ATOM 1634 N N . GLY B 1 65 ? 4.686 -6.882 0.346 1.00 30.36 65 GLY B N 1
ATOM 1635 C CA . GLY B 1 65 ? 4.914 -7.275 -1.035 1.00 29.86 65 GLY B CA 1
ATOM 1636 C C . GLY B 1 65 ? 4.138 -8.528 -1.433 1.00 30.61 65 GLY B C 1
ATOM 1637 O O . GLY B 1 65 ? 3.873 -9.388 -0.598 1.00 32.18 65 GLY B O 1
ATOM 1638 N N . SER B 1 66 ? 3.796 -8.615 -2.725 1.00 28.80 66 SER B N 1
ATOM 1639 C CA . SER B 1 66 ? 3.465 -9.889 -3.345 1.00 28.20 66 SER B CA 1
ATOM 1640 C C . SER B 1 66 ? 4.709 -10.765 -3.317 1.00 28.85 66 SER B C 1
ATOM 1641 O O . SER B 1 66 ? 5.805 -10.269 -3.073 1.00 29.44 66 SER B O 1
ATOM 1644 N N . LYS B 1 67 ? 4.538 -12.047 -3.637 1.00 31.10 67 LYS B N 1
ATOM 1645 C CA . LYS B 1 67 ? 5.652 -12.987 -3.658 1.00 32.88 67 LYS B CA 1
ATOM 1646 C C . LYS B 1 67 ? 6.675 -12.521 -4.690 1.00 32.57 67 LYS B C 1
ATOM 1647 O O . LYS B 1 67 ? 7.879 -12.589 -4.455 1.00 30.90 67 LYS B O 1
ATOM 1653 N N . GLU B 1 68 ? 6.171 -12.011 -5.814 1.00 31.22 68 GLU B N 1
ATOM 1654 C CA . GLU B 1 68 ? 7.007 -11.551 -6.908 1.00 32.68 68 GLU B CA 1
ATOM 1655 C C . GLU B 1 68 ? 7.848 -10.349 -6.464 1.00 29.67 68 GLU B C 1
ATOM 1656 O O . GLU B 1 68 ? 9.048 -10.293 -6.736 1.00 31.74 68 GLU B O 1
ATOM 1662 N N . GLU B 1 69 ? 7.211 -9.379 -5.789 1.00 28.67 69 GLU B N 1
ATOM 1663 C CA . GLU B 1 69 ? 7.890 -8.206 -5.263 1.00 27.48 69 GLU B CA 1
ATOM 1664 C C . GLU B 1 69 ? 8.921 -8.594 -4.195 1.00 28.40 69 GLU B C 1
ATOM 1665 O O . GLU B 1 69 ? 10.020 -8.035 -4.127 1.00 26.16 69 GLU B O 1
ATOM 1671 N N . GLN B 1 70 ? 8.556 -9.530 -3.319 1.00 27.29 70 GLN B N 1
ATOM 1672 C CA . GLN B 1 70 ? 9.419 -9.920 -2.214 1.00 27.97 70 GLN B CA 1
ATOM 1673 C C . GLN B 1 70 ? 10.737 -10.489 -2.743 1.00 28.08 70 GLN B C 1
ATOM 1674 O O . GLN B 1 70 ? 11.793 -10.293 -2.134 1.00 28.14 70 GLN B O 1
ATOM 1680 N N . ARG B 1 71 ? 10.689 -11.170 -3.893 1.00 28.94 71 ARG B N 1
ATOM 1681 C CA . ARG B 1 71 ? 11.898 -11.744 -4.472 1.00 29.67 71 ARG B CA 1
ATOM 1682 C C . ARG B 1 71 ? 12.853 -10.625 -4.877 1.00 27.51 71 ARG B C 1
ATOM 1683 O O . ARG B 1 71 ? 14.061 -10.751 -4.716 1.00 26.40 71 ARG B O 1
ATOM 1691 N N . ASP B 1 72 ? 12.297 -9.518 -5.384 1.00 26.96 72 ASP B N 1
ATOM 1692 C CA . ASP B 1 72 ? 13.100 -8.361 -5.751 1.00 27.36 72 ASP B CA 1
ATOM 1693 C C . ASP B 1 72 ? 13.647 -7.695 -4.491 1.00 25.27 72 ASP B C 1
ATOM 1694 O O . ASP B 1 72 ? 14.807 -7.298 -4.457 1.00 25.27 72 ASP B O 1
ATOM 1699 N N . TYR B 1 73 ? 12.807 -7.558 -3.460 1.00 23.99 73 TYR B N 1
ATOM 1700 C CA . TYR B 1 73 ? 13.231 -6.920 -2.228 1.00 23.49 73 TYR B CA 1
ATOM 1701 C C . TYR B 1 73 ? 14.386 -7.693 -1.601 1.00 22.35 73 TYR B C 1
ATOM 1702 O O . TYR B 1 73 ? 15.386 -7.114 -1.190 1.00 22.34 73 TYR B O 1
ATOM 1711 N N . VAL B 1 74 ? 14.249 -9.021 -1.556 1.00 22.14 74 VAL B N 1
ATOM 1712 C CA . VAL B 1 74 ? 15.228 -9.862 -0.890 1.00 23.31 74 VAL B CA 1
ATOM 1713 C C . VAL B 1 74 ? 16.539 -9.843 -1.674 1.00 21.75 74 VAL B C 1
ATOM 1714 O O . VAL B 1 74 ? 17.617 -9.874 -1.089 1.00 22.33 74 VAL B O 1
ATOM 1718 N N . PHE B 1 75 ? 16.451 -9.821 -3.003 1.00 21.52 75 PHE B N 1
ATOM 1719 C CA . PHE B 1 75 ? 17.650 -9.748 -3.819 1.00 21.55 75 PHE B CA 1
ATOM 1720 C C . PHE B 1 75 ? 18.452 -8.502 -3.445 1.00 19.67 75 PHE B C 1
ATOM 1721 O O . PHE B 1 75 ? 19.657 -8.586 -3.216 1.00 19.31 75 PHE B O 1
ATOM 1729 N N . TYR B 1 76 ? 17.776 -7.349 -3.357 1.00 20.13 76 TYR B N 1
ATOM 1730 C CA . TYR B 1 76 ? 18.486 -6.110 -3.077 1.00 20.53 76 TYR B CA 1
ATOM 1731 C C . TYR B 1 76 ? 18.858 -5.979 -1.601 1.00 21.38 76 TYR B C 1
ATOM 1732 O O . TYR B 1 76 ? 19.834 -5.306 -1.294 1.00 21.25 76 TYR B O 1
ATOM 1741 N N . LEU B 1 77 ? 18.157 -6.676 -0.691 1.00 21.67 77 LEU B N 1
ATOM 1742 C CA . LEU B 1 77 ? 18.621 -6.774 0.685 1.00 22.37 77 LEU B CA 1
ATOM 1743 C C . LEU B 1 77 ? 19.943 -7.542 0.752 1.00 21.08 77 LEU B C 1
ATOM 1744 O O . LEU B 1 77 ? 20.841 -7.174 1.501 1.00 21.51 77 LEU B O 1
ATOM 1749 N N . ALA B 1 78 ? 20.074 -8.608 -0.040 1.00 20.23 78 ALA B N 1
ATOM 1750 C CA . ALA B 1 78 ? 21.338 -9.317 -0.115 1.00 21.07 78 ALA B CA 1
ATOM 1751 C C . ALA B 1 78 ? 22.438 -8.443 -0.712 1.00 20.46 78 ALA B C 1
ATOM 1752 O O . ALA B 1 78 ? 23.549 -8.416 -0.197 1.00 21.02 78 ALA B O 1
ATOM 1754 N N . VAL B 1 79 ? 22.120 -7.704 -1.782 1.00 20.56 79 VAL B N 1
ATOM 1755 C CA . VAL B 1 79 ? 23.099 -6.838 -2.420 1.00 20.78 79 VAL B CA 1
ATOM 1756 C C . VAL B 1 79 ? 23.581 -5.770 -1.440 1.00 20.37 79 VAL B C 1
ATOM 1757 O O . VAL B 1 79 ? 24.787 -5.533 -1.309 1.00 21.26 79 VAL B O 1
ATOM 1761 N N . GLY B 1 80 ? 22.631 -5.080 -0.806 1.00 19.55 80 GLY B N 1
ATOM 1762 C CA . GLY B 1 80 ? 22.981 -3.997 0.105 1.00 20.46 80 GLY B CA 1
ATOM 1763 C C . GLY B 1 80 ? 23.856 -4.479 1.264 1.00 21.95 80 GLY B C 1
ATOM 1764 O O . GLY B 1 80 ? 24.864 -3.862 1.599 1.00 22.39 80 GLY B O 1
ATOM 1765 N N . ASN B 1 81 ? 23.490 -5.617 1.862 1.00 22.58 81 ASN B N 1
ATOM 1766 C CA . ASN B 1 81 ? 24.266 -6.169 2.959 1.00 22.50 81 ASN B CA 1
ATOM 1767 C C . ASN B 1 81 ? 25.659 -6.579 2.488 1.00 22.00 81 ASN B C 1
ATOM 1768 O O . ASN B 1 81 ? 26.630 -6.365 3.205 1.00 23.97 81 ASN B O 1
ATOM 1773 N N . TYR B 1 82 ? 25.758 -7.163 1.291 1.00 22.39 82 TYR B N 1
ATOM 1774 C CA . TYR B 1 82 ? 27.046 -7.520 0.728 1.00 22.27 82 TYR B CA 1
ATOM 1775 C C . TYR B 1 82 ? 27.938 -6.281 0.605 1.00 22.00 82 TYR B C 1
ATOM 1776 O O . TYR B 1 82 ? 29.108 -6.309 0.984 1.00 23.68 82 TYR B O 1
ATOM 1785 N N . ARG B 1 83 ? 27.377 -5.170 0.114 1.00 21.47 83 ARG B N 1
ATOM 1786 C CA . ARG B 1 83 ? 28.171 -3.960 -0.057 1.00 22.08 83 ARG B CA 1
ATOM 1787 C C . ARG B 1 83 ? 28.656 -3.405 1.291 1.00 23.09 83 ARG B C 1
ATOM 1788 O O . ARG B 1 83 ? 29.700 -2.745 1.361 1.00 25.65 83 ARG B O 1
ATOM 1796 N N . LEU B 1 84 ? 27.879 -3.624 2.353 1.00 23.94 84 LEU B N 1
ATOM 1797 C CA . LEU B 1 84 ? 28.252 -3.188 3.691 1.00 25.87 84 LEU B CA 1
ATOM 1798 C C . LEU B 1 84 ? 29.205 -4.174 4.374 1.00 26.37 84 LEU B C 1
ATOM 1799 O O . LEU B 1 84 ? 29.617 -3.929 5.501 1.00 29.12 84 LEU B O 1
ATOM 1804 N N . LYS B 1 85 ? 29.560 -5.269 3.686 1.00 26.98 85 LYS B N 1
ATOM 1805 C CA . LYS B 1 85 ? 30.375 -6.352 4.226 1.00 27.81 85 LYS B CA 1
ATOM 1806 C C . LYS B 1 85 ? 29.680 -7.010 5.416 1.00 27.54 85 LYS B C 1
ATOM 1807 O O . LYS B 1 85 ? 30.338 -7.621 6.256 1.00 32.44 85 LYS B O 1
ATOM 1813 N N . GLU B 1 86 ? 28.343 -6.949 5.424 1.00 27.80 86 GLU B N 1
ATOM 1814 C CA . GLU B 1 86 ? 27.507 -7.710 6.337 1.00 29.39 86 GLU B CA 1
ATOM 1815 C C . GLU B 1 86 ? 27.225 -9.078 5.717 1.00 27.78 86 GLU B C 1
ATOM 1816 O O . GLU B 1 86 ? 26.102 -9.362 5.294 1.00 26.82 86 GLU B O 1
ATOM 1822 N N . TYR B 1 87 ? 28.256 -9.925 5.656 1.00 27.83 87 TYR B N 1
ATOM 1823 C CA . TYR B 1 87 ? 28.202 -11.111 4.804 1.00 27.56 87 TYR B CA 1
ATOM 1824 C C . TYR B 1 87 ? 27.198 -12.150 5.303 1.00 27.19 87 TYR B C 1
ATOM 1825 O O . TYR B 1 87 ? 26.533 -12.793 4.489 1.00 24.86 87 TYR B O 1
ATOM 1834 N N . GLU B 1 88 ? 27.098 -12.340 6.625 1.00 29.93 88 GLU B N 1
ATOM 1835 C CA . GLU B 1 88 ? 26.177 -13.324 7.178 1.00 31.56 88 GLU B CA 1
ATOM 1836 C C . GLU B 1 88 ? 24.722 -12.955 6.872 1.00 27.72 88 GLU B C 1
ATOM 1837 O O . GLU B 1 88 ? 23.915 -13.818 6.539 1.00 29.45 88 GLU B O 1
ATOM 1843 N N . LYS B 1 89 ? 24.367 -11.678 7.020 1.00 26.60 89 LYS B N 1
ATOM 1844 C CA . LYS B 1 89 ? 23.027 -11.229 6.681 1.00 27.34 89 LYS B CA 1
ATOM 1845 C C . LYS B 1 89 ? 22.791 -11.376 5.180 1.00 25.59 89 LYS B C 1
ATOM 1846 O O . LYS B 1 89 ? 21.729 -11.827 4.768 1.00 25.44 89 LYS B O 1
ATOM 1852 N N . ALA B 1 90 ? 23.774 -10.969 4.365 1.00 26.03 90 ALA B N 1
ATOM 1853 C CA . ALA B 1 90 ? 23.657 -11.118 2.921 1.00 23.50 90 ALA B CA 1
ATOM 1854 C C . ALA B 1 90 ? 23.396 -12.573 2.552 1.00 24.57 90 ALA B C 1
ATOM 1855 O O . ALA B 1 90 ? 22.538 -12.846 1.721 1.00 24.00 90 ALA B O 1
ATOM 1857 N N . LEU B 1 91 ? 24.101 -13.494 3.221 1.00 24.63 91 LEU B N 1
ATOM 1858 C CA . LEU B 1 91 ? 24.002 -14.895 2.869 1.00 25.92 91 LEU B CA 1
ATOM 1859 C C . LEU B 1 91 ? 22.626 -15.434 3.264 1.00 25.47 91 LEU B C 1
ATOM 1860 O O . LEU B 1 91 ? 22.039 -16.212 2.523 1.00 27.07 91 LEU B O 1
ATOM 1865 N N . LYS B 1 92 ? 22.097 -15.017 4.415 1.00 26.91 92 LYS B N 1
ATOM 1866 C CA . LYS B 1 92 ? 20.784 -15.479 4.843 1.00 28.31 92 LYS B CA 1
ATOM 1867 C C . LYS B 1 92 ? 19.727 -15.020 3.839 1.00 27.17 92 LYS B C 1
ATOM 1868 O O . LYS B 1 92 ? 18.844 -15.795 3.476 1.00 28.04 92 LYS B O 1
ATOM 1874 N N . TYR B 1 93 ? 19.824 -13.767 3.367 1.00 27.05 93 TYR B N 1
ATOM 1875 C CA . TYR B 1 93 ? 18.843 -13.286 2.415 1.00 26.08 93 TYR B CA 1
ATOM 1876 C C . TYR B 1 93 ? 18.940 -14.063 1.104 1.00 24.76 93 TYR B C 1
ATOM 1877 O O . TYR B 1 93 ? 17.922 -14.471 0.565 1.00 25.06 93 TYR B O 1
ATOM 1886 N N . VAL B 1 94 ? 20.155 -14.251 0.573 1.00 25.25 94 VAL B N 1
ATOM 1887 C CA . VAL B 1 94 ? 20.280 -14.830 -0.756 1.00 26.10 94 VAL B CA 1
ATOM 1888 C C . VAL B 1 94 ? 19.959 -16.324 -0.716 1.00 26.09 94 VAL B C 1
ATOM 1889 O O . VAL B 1 94 ? 19.447 -16.852 -1.696 1.00 27.44 94 VAL B O 1
ATOM 1893 N N . ARG B 1 95 ? 20.250 -16.997 0.408 1.00 26.21 95 ARG B N 1
ATOM 1894 C CA . ARG B 1 95 ? 19.876 -18.395 0.567 1.00 27.59 95 ARG B CA 1
ATOM 1895 C C . ARG B 1 95 ? 18.360 -18.561 0.594 1.00 28.69 95 ARG B C 1
ATOM 1896 O O . ARG B 1 95 ? 17.843 -19.504 -0.015 1.00 31.03 95 ARG B O 1
ATOM 1904 N N . GLY B 1 96 ? 17.654 -17.656 1.286 1.00 28.99 96 GLY B N 1
ATOM 1905 C CA . GLY B 1 96 ? 16.197 -17.653 1.296 1.00 29.00 96 GLY B CA 1
ATOM 1906 C C . GLY B 1 96 ? 15.611 -17.483 -0.106 1.00 29.64 96 GLY B C 1
ATOM 1907 O O . GLY B 1 96 ? 14.665 -18.174 -0.479 1.00 31.60 96 GLY B O 1
ATOM 1908 N N . LEU B 1 97 ? 16.199 -16.582 -0.901 1.00 28.15 97 LEU B N 1
ATOM 1909 C CA . LEU B 1 97 ? 15.761 -16.362 -2.268 1.00 29.64 97 LEU B CA 1
ATOM 1910 C C . LEU B 1 97 ? 15.948 -17.638 -3.087 1.00 31.28 97 LEU B C 1
ATOM 1911 O O . LEU B 1 97 ? 15.056 -18.025 -3.840 1.00 30.15 97 LEU B O 1
ATOM 1916 N N . LEU B 1 98 ? 17.079 -18.328 -2.871 1.00 30.25 98 LEU B N 1
ATOM 1917 C CA . LEU B 1 98 ? 17.419 -19.505 -3.655 1.00 31.34 98 LEU B CA 1
ATOM 1918 C C . LEU B 1 98 ? 16.546 -20.694 -3.256 1.00 31.75 98 LEU B C 1
ATOM 1919 O O . LEU B 1 98 ? 16.397 -21.611 -4.053 1.00 34.86 98 LEU B O 1
ATOM 1924 N N . GLN B 1 99 ? 15.965 -20.665 -2.051 1.00 32.00 99 GLN B N 1
ATOM 1925 C CA . GLN B 1 99 ? 14.996 -21.677 -1.644 1.00 34.25 99 GLN B CA 1
ATOM 1926 C C . GLN B 1 99 ? 13.679 -21.501 -2.401 1.00 35.62 99 GLN B C 1
ATOM 1927 O O . GLN B 1 99 ? 13.038 -22.487 -2.773 1.00 35.90 99 GLN B O 1
ATOM 1933 N N . THR B 1 100 ? 13.283 -20.244 -2.623 1.00 38.05 100 THR B N 1
ATOM 1934 C CA . THR B 1 100 ? 12.092 -19.920 -3.390 1.00 39.76 100 THR B CA 1
ATOM 1935 C C . THR B 1 100 ? 12.354 -20.114 -4.883 1.00 37.49 100 THR B C 1
ATOM 1936 O O . THR B 1 100 ? 11.482 -20.581 -5.609 1.00 42.24 100 THR B O 1
ATOM 1940 N N . GLU B 1 101 ? 13.549 -19.716 -5.335 1.00 40.63 101 GLU B N 1
ATOM 1941 C CA . GLU B 1 101 ? 13.855 -19.618 -6.754 1.00 43.08 101 GLU B CA 1
ATOM 1942 C C . GLU B 1 101 ? 15.204 -20.291 -7.009 1.00 40.58 101 GLU B C 1
ATOM 1943 O O . GLU B 1 101 ? 16.219 -19.633 -7.228 1.00 41.67 101 GLU B O 1
ATOM 1949 N N . PRO B 1 102 ? 15.251 -21.644 -6.979 1.00 41.14 102 PRO B N 1
ATOM 1950 C CA . PRO B 1 102 ? 16.494 -22.390 -7.196 1.00 45.26 102 PRO B CA 1
ATOM 1951 C C . PRO B 1 102 ? 17.263 -22.108 -8.490 1.00 46.54 102 PRO B C 1
ATOM 1952 O O . PRO B 1 102 ? 18.478 -22.291 -8.528 1.00 48.16 102 PRO B O 1
ATOM 1956 N N . GLN B 1 103 ? 16.550 -21.687 -9.543 1.00 48.19 103 GLN B N 1
ATOM 1957 C CA . GLN B 1 103 ? 17.119 -21.542 -10.876 1.00 54.53 103 GLN B CA 1
ATOM 1958 C C . GLN B 1 103 ? 17.596 -20.107 -11.122 1.00 49.63 103 GLN B C 1
ATOM 1959 O O . GLN B 1 103 ? 18.008 -19.779 -12.235 1.00 65.18 103 GLN B O 1
ATOM 1965 N N . ASN B 1 104 ? 17.556 -19.252 -10.088 1.00 41.29 104 ASN B N 1
ATOM 1966 C CA . ASN B 1 104 ? 17.944 -17.856 -10.242 1.00 36.31 104 ASN B CA 1
ATOM 1967 C C . ASN B 1 104 ? 19.469 -17.776 -10.272 1.00 35.22 104 ASN B C 1
ATOM 1968 O O . ASN B 1 104 ? 20.119 -17.829 -9.223 1.00 32.76 104 ASN B O 1
ATOM 1973 N N A ASN B 1 105 ? 20.015 -17.629 -11.485 0.50 34.11 105 ASN B N 1
ATOM 1974 N N B ASN B 1 105 ? 20.030 -17.625 -11.480 0.50 34.52 105 ASN B N 1
ATOM 1975 C CA A ASN B 1 105 ? 21.452 -17.651 -11.708 0.50 33.53 105 ASN B CA 1
ATOM 1976 C CA B ASN B 1 105 ? 21.471 -17.659 -11.682 0.50 34.23 105 ASN B CA 1
ATOM 1977 C C A ASN B 1 105 ? 22.120 -16.419 -11.096 0.50 31.26 105 ASN B C 1
ATOM 1978 C C B ASN B 1 105 ? 22.133 -16.411 -11.096 0.50 31.60 105 ASN B C 1
ATOM 1979 O O A ASN B 1 105 ? 23.279 -16.499 -10.697 0.50 31.52 105 ASN B O 1
ATOM 1980 O O B ASN B 1 105 ? 23.300 -16.471 -10.716 0.50 32.30 105 ASN B O 1
ATOM 1989 N N . GLN B 1 106 ? 21.400 -15.287 -11.027 1.00 30.25 106 GLN B N 1
ATOM 1990 C CA . GLN B 1 106 ? 21.946 -14.047 -10.480 1.00 29.92 106 GLN B CA 1
ATOM 1991 C C . GLN B 1 106 ? 22.074 -14.154 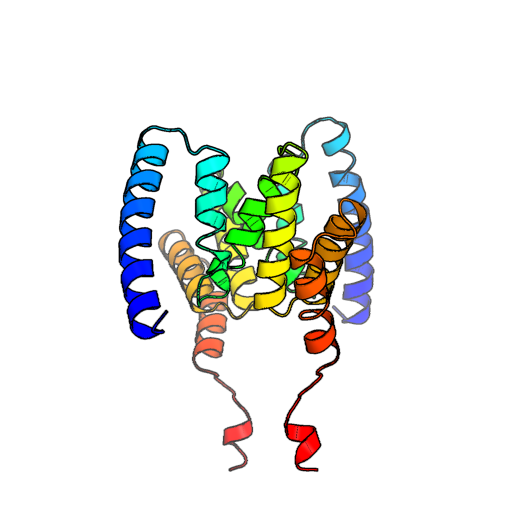-8.959 1.00 24.80 106 GLN B C 1
ATOM 1992 O O . GLN B 1 106 ? 23.072 -13.725 -8.388 1.00 26.33 106 GLN B O 1
ATOM 1998 N N . ALA B 1 107 ? 21.093 -14.807 -8.320 1.00 26.12 107 ALA B N 1
ATOM 1999 C CA . ALA B 1 107 ? 21.180 -15.134 -6.906 1.00 26.82 107 ALA B CA 1
ATOM 2000 C C . ALA B 1 107 ? 22.353 -16.088 -6.629 1.00 25.25 107 ALA B C 1
ATOM 2001 O O . ALA B 1 107 ? 23.102 -15.889 -5.683 1.00 27.18 107 ALA B O 1
ATOM 2003 N N . LYS B 1 108 ? 22.569 -17.069 -7.510 1.00 26.96 108 LYS B N 1
ATOM 2004 C CA . LYS B 1 108 ? 23.662 -18.018 -7.349 1.00 29.51 108 LYS B CA 1
ATOM 2005 C C . LYS B 1 108 ? 25.008 -17.301 -7.436 1.00 29.84 108 LYS B C 1
ATOM 2006 O O . LYS B 1 108 ? 25.907 -17.564 -6.638 1.00 30.44 108 LYS B O 1
ATOM 2012 N N . GLU B 1 109 ? 25.134 -16.395 -8.413 1.00 27.81 109 GLU B N 1
ATOM 2013 C CA . GLU B 1 109 ? 26.361 -15.630 -8.594 1.00 28.82 109 GLU B CA 1
ATOM 2014 C C . GLU B 1 109 ? 26.620 -14.753 -7.369 1.00 27.74 109 GLU B C 1
ATOM 2015 O O . GLU B 1 109 ? 27.765 -14.612 -6.942 1.00 27.99 109 GLU B O 1
ATOM 2021 N N . LEU B 1 110 ? 25.554 -14.149 -6.819 1.00 25.88 110 LEU B N 1
ATOM 2022 C CA . LEU B 1 110 ? 25.699 -13.275 -5.663 1.00 26.72 110 LEU B CA 1
ATOM 2023 C C . LEU B 1 110 ? 26.157 -14.085 -4.451 1.00 25.70 110 LEU B C 1
ATOM 2024 O O . LEU B 1 110 ? 27.060 -13.667 -3.734 1.00 25.75 110 LEU B O 1
ATOM 2029 N N . GLU B 1 111 ? 25.568 -15.274 -4.256 1.00 26.02 111 GLU B N 1
ATOM 2030 C CA . GLU B 1 111 ? 25.982 -16.180 -3.196 1.00 26.24 111 GLU B CA 1
ATOM 2031 C C . GLU B 1 111 ? 27.469 -16.499 -3.347 1.00 26.04 111 GLU B C 1
ATOM 2032 O O . GLU B 1 111 ? 28.178 -16.501 -2.357 1.00 26.43 111 GLU B O 1
ATOM 2038 N N . ARG B 1 112 ? 27.946 -16.708 -4.585 1.00 27.72 112 ARG B N 1
ATOM 2039 C CA . ARG B 1 112 ? 29.355 -17.007 -4.826 1.00 29.05 112 ARG B CA 1
ATOM 2040 C C . ARG B 1 112 ? 30.236 -15.832 -4.390 1.00 28.80 112 ARG B C 1
ATOM 2041 O O . ARG B 1 112 ? 31.275 -16.051 -3.758 1.00 28.51 112 ARG B O 1
ATOM 2049 N N . LEU B 1 113 ? 29.826 -14.599 -4.731 1.00 27.81 113 LEU B N 1
ATOM 2050 C CA . LEU B 1 113 ? 30.577 -13.406 -4.354 1.00 28.07 113 LEU B CA 1
ATOM 2051 C C . LEU B 1 113 ? 30.671 -13.282 -2.836 1.00 26.45 113 LEU B C 1
ATOM 2052 O O . LEU B 1 113 ? 31.723 -12.956 -2.298 1.00 26.41 113 LEU B O 1
ATOM 2057 N N . ILE B 1 114 ? 29.546 -13.505 -2.153 1.00 26.37 114 ILE B N 1
ATOM 2058 C CA . ILE B 1 114 ? 29.499 -13.404 -0.704 1.00 26.05 114 ILE B CA 1
ATOM 2059 C C . ILE B 1 114 ? 30.449 -14.438 -0.100 1.00 26.19 114 ILE B C 1
ATOM 2060 O O . ILE B 1 114 ? 31.225 -14.110 0.796 1.00 28.11 114 ILE B O 1
ATOM 2065 N N . ASP B 1 115 ? 30.409 -15.674 -0.629 1.00 28.74 115 ASP B N 1
ATOM 2066 C CA . ASP B 1 115 ? 31.243 -16.760 -0.145 1.00 31.89 115 ASP B CA 1
ATOM 2067 C C . ASP B 1 115 ? 32.722 -16.410 -0.302 1.00 30.78 115 ASP B C 1
ATOM 2068 O O . ASP B 1 115 ? 33.505 -16.596 0.624 1.00 33.20 115 ASP B O 1
ATOM 2073 N N . LYS B 1 116 ? 33.086 -15.925 -1.490 1.00 29.92 116 LYS B N 1
ATOM 2074 C CA . LYS B 1 116 ? 34.451 -15.541 -1.799 1.00 31.31 116 LYS B CA 1
ATOM 2075 C C . LYS B 1 116 ? 34.941 -14.501 -0.804 1.00 29.99 116 LYS B C 1
ATOM 2076 O O . LYS B 1 116 ? 36.041 -14.630 -0.280 1.00 29.38 116 LYS B O 1
ATOM 2082 N N . ALA B 1 117 ? 34.115 -13.476 -0.556 1.00 28.26 117 ALA B N 1
ATOM 2083 C CA . ALA B 1 117 ? 34.482 -12.396 0.346 1.00 28.27 117 ALA B CA 1
ATOM 2084 C C . ALA B 1 117 ? 34.661 -12.909 1.775 1.00 28.73 117 ALA B C 1
ATOM 2085 O O . ALA B 1 117 ? 35.606 -12.505 2.451 1.00 29.95 117 ALA B O 1
ATOM 2087 N N . MET B 1 118 ? 33.739 -13.772 2.229 1.00 31.28 118 MET B N 1
ATOM 2088 C CA . MET B 1 118 ? 33.790 -14.346 3.569 1.00 32.94 118 MET B CA 1
ATOM 2089 C C . MET B 1 118 ? 35.100 -15.100 3.776 1.00 33.36 118 MET B C 1
ATOM 2090 O O . MET B 1 118 ? 35.701 -15.020 4.847 1.00 37.57 118 MET B O 1
ATOM 2095 N N . LYS B 1 119 ? 35.561 -15.792 2.733 1.00 32.76 119 LYS B N 1
ATOM 2096 C CA . LYS B 1 119 ? 36.763 -16.603 2.829 1.00 35.09 119 LYS B CA 1
ATOM 2097 C C . LYS B 1 119 ? 38.014 -15.798 2.472 1.00 32.40 119 LYS B C 1
ATOM 2098 O O . LYS B 1 119 ? 39.110 -16.341 2.535 1.00 33.12 119 LYS B O 1
ATOM 2104 N N . LYS B 1 120 ? 37.847 -14.516 2.100 1.00 32.08 120 LYS B N 1
ATOM 2105 C CA . LYS B 1 120 ? 38.926 -13.638 1.660 1.00 32.62 120 LYS B CA 1
ATOM 2106 C C . LYS B 1 120 ? 39.692 -14.280 0.506 1.00 30.31 120 LYS B C 1
ATOM 2107 O O . LYS B 1 120 ? 40.916 -14.208 0.433 1.00 30.33 120 LYS B O 1
ATOM 2113 N N . ASP B 1 121 ? 38.946 -14.916 -0.402 1.00 31.59 121 ASP B N 1
ATOM 2114 C CA . ASP B 1 121 ? 39.518 -15.477 -1.609 1.00 31.28 121 ASP B CA 1
ATOM 2115 C C . ASP B 1 121 ? 40.219 -14.370 -2.386 1.00 30.81 121 ASP B C 1
ATOM 2116 O O . ASP B 1 121 ? 39.615 -13.346 -2.661 1.00 29.18 121 ASP B O 1
ATOM 2121 N N . GLY B 1 122 ? 41.488 -14.591 -2.739 1.00 32.52 122 GLY B N 1
ATOM 2122 C CA . GLY B 1 122 ? 42.246 -13.639 -3.539 1.00 31.37 122 GLY B CA 1
ATOM 2123 C C . GLY B 1 122 ? 42.963 -12.582 -2.698 1.00 28.83 122 GLY B C 1
ATOM 2124 O O . GLY B 1 122 ? 43.429 -11.572 -3.225 1.00 31.57 122 GLY B O 1
ATOM 2125 N N . LEU B 1 123 ? 43.076 -12.824 -1.389 1.00 27.03 123 LEU B N 1
ATOM 2126 C CA . LEU B 1 123 ? 43.875 -11.965 -0.531 1.00 26.31 123 LEU B CA 1
ATOM 2127 C C . LEU B 1 123 ? 45.314 -11.956 -1.046 1.00 25.77 123 LEU B C 1
ATOM 2128 O O . LEU B 1 123 ? 45.881 -13.008 -1.329 1.00 28.09 123 LEU B O 1
ATOM 2133 N N . LEU B 1 124 ? 45.896 -10.755 -1.159 1.00 25.78 124 LEU B N 1
ATOM 2134 C CA . LEU B 1 124 ? 47.168 -10.581 -1.852 1.00 28.58 124 LEU B CA 1
ATOM 2135 C C . LEU B 1 124 ? 48.367 -10.737 -0.917 1.00 28.64 124 LEU B C 1
ATOM 2136 O O . LEU B 1 124 ? 49.433 -11.184 -1.343 1.00 28.78 124 LEU B O 1
ATOM 2141 N N . GLU B 1 125 ? 48.224 -10.326 0.341 1.00 27.34 125 GLU B N 1
ATOM 2142 C CA . GLU B 1 125 ? 49.392 -10.178 1.197 1.00 31.08 125 GLU B CA 1
ATOM 2143 C C . GLU B 1 125 ? 50.109 -11.525 1.345 1.00 32.79 125 GLU B C 1
ATOM 2144 O O . GLU B 1 125 ? 51.335 -11.556 1.381 1.00 32.77 125 GLU B O 1
ATOM 2150 N N . VAL B 1 126 ? 49.346 -12.625 1.338 1.00 33.58 126 VAL B N 1
ATOM 2151 C CA . VAL B 1 126 ? 49.901 -13.955 1.585 1.00 35.31 126 VAL B CA 1
ATOM 2152 C C . VAL B 1 126 ? 50.837 -14.407 0.456 1.00 33.96 126 VAL B C 1
ATOM 2153 O O . VAL B 1 126 ? 51.573 -15.388 0.610 1.00 34.56 126 VAL B O 1
ATOM 2157 N N . LEU B 1 127 ? 50.809 -13.716 -0.686 1.00 33.69 127 LEU B N 1
ATOM 2158 C CA . LEU B 1 127 ? 51.615 -14.078 -1.843 1.00 34.09 127 LEU B CA 1
ATOM 2159 C C . LEU B 1 127 ? 53.042 -13.527 -1.734 1.00 35.39 127 LEU B C 1
ATOM 2160 O O . LEU B 1 127 ? 53.907 -13.926 -2.517 1.00 37.00 127 LEU B O 1
ATOM 2165 N N . PHE B 1 128 ? 53.299 -12.629 -0.771 1.00 32.11 128 PHE B N 1
ATOM 2166 C CA . PHE B 1 128 ? 54.571 -11.922 -0.704 1.00 32.53 128 PHE B CA 1
ATOM 2167 C C . PHE B 1 128 ? 55.294 -12.215 0.611 1.00 36.31 128 PHE B C 1
ATOM 2168 O O . PHE B 1 128 ? 56.087 -11.403 1.099 1.00 39.86 128 PHE B O 1
ATOM 2176 N N . GLN B 1 129 ? 55.046 -13.392 1.173 1.00 41.36 129 GLN B N 1
ATOM 2177 C CA . GLN B 1 129 ? 55.574 -13.722 2.487 1.00 44.65 129 GLN B CA 1
ATOM 2178 C C . GLN B 1 129 ? 56.824 -14.595 2.327 1.00 49.43 129 GLN B C 1
ATOM 2179 O O . GLN B 1 129 ? 57.267 -14.745 1.167 1.00 55.31 129 GLN B O 1
#

Nearest PDB structures (foldseek):
  8xwx-assembly1_B  TM=9.229E-01  e=1.237E-14  Homo sapiens
  1nzn-assembly1_A  TM=9.074E-01  e=1.380E-14  Homo sapiens
  8u1z-assembly1_A  TM=8.263E-01  e=5.116E-14  Homo sapiens
  7ya9-assembly1_A-2  TM=8.928E-01  e=2.936E-13  Homo sapiens
  1iyg-assembly1_A  TM=8.374E-01  e=9.243E-13  Mus musculus

Sequence (258 aa):
MEAVLNELVSVEDLLKFEKKFQSEKAAGSVSKSTQFEEAWCCLVRSKYNDDIRRKGIVLLEELLLPKGSKEEQRDYVFYLAVGNYRLKEYEKALKYVRGLLQTEPQNNQAKELERLLIDKAMKKDGLLEVLFQMEAVLNELVSVEDLLKFEKKFQSSEKAAGSVSKSSTQFEEAWCCLVRSKYNDDIRRKGIVLLEELLPKGSKEEQRDYVFYLAVGNYRLKEYEKALKYVRGLLQTEPQNNNQAKELERLIDKAMKKDGLLEVLFQ

Secondary structure (DSSP, 8-state):
--HHHHHHHHHHHHHHHHHHHHHHHHTT---HHHHHHHHHHHTT-SSHHHHHHHHHHHHHHGGG--HHHHHHHHHHHHHHHHHTT-HHHHHHHHHHHHHH-TT-HHHHHHHHHHHHHHTTTT-SGGGG-/--HHHHHHHHHHHHHHHHHHHHHHHHHT---HHHHHHHHHHHTT-SSHHHHHHHHHHHHHHGGGS-HHHHHHHHHHHHHHHHHTT-HHHHHHHHHHHHHH-TT-HHHHHHHHHHHHHHTTTT-SGGGG-

InterPro domains:
  IPR011990 Tetratricopeptide-like helical domain superfamily [G3DSA:1.25.40.10] (1-152)
  IPR011990 Tetratricopeptide-like helical domain superfamily [SSF48452] (1-149)
  IPR016543 Mitochondria fission 1 protein [PIRSF008835] (2-149)
  IPR016543 Mitochondria fission 1 protein [PTHR13247] (15-150)
  IPR028058 Fis1, N-terminal tetratricopeptide repeat [PF14852] (34-62)
  IPR028061 Fis1, C-terminal tetratricopeptide repeat [PF14853] (71-123)
  IPR033745 Mitochondria fission protein Fis1, cytosolic domain [cd12212] (9-123)

GO terms:
  GO:2000192 negative regulation of fatty acid transport (P, IMP)
  GO:1903579 negative regulation of ATP metabolic process (P, IMP)
  GO:0007005 mitochondrion organization (P, IMP)
  GO:0005777 peroxisome (C, IDA)
  GO:0000266 mitochondrial fission (P, IDA)
  GO:0005515 protein binding (F, IPI)
  GO:0005739 mitochondrion (C, HTP)
  GO:0005778 peroxisomal membrane (C, TAS)
  GO:0005829 cytosol (C, TAS)
  GO:0005739 mitochondrion (C, IDA)
  GO:0060090 molecular adaptor activity (F, EXP)
  GO:0008289 lipid binding (F, EXP)
  GO:0005741 mitochondrial outer membrane (C, IDA)
  GO:0005778 peroxisomal membrane (C, IDA)
  GO:0032991 protein-containing complex (C, IDA)
  GO:0016559 peroxisome fission (P, IDA)
  GO:0005741 mitochondrial outer membrane (C, EXP)
  GO:0016020 membrane (C, HDA)
  GO:0016559 peroxisome fission (P, IMP)
  GO:2001244 positive regulation of intrinsic apoptotic signaling pathway (P, IMP)

Organism: Homo sapiens (NCBI:txid9606)

Solvent-accessible surface area: 18172 Å² total; per-residue (Å²): 196,126,75,116,88,66,119,109,67,54,82,120,78,86,101,145,32,86,163,98,36,87,72,33,126,91,82,68,61,57,51,78,67,2,42,39,57,34,0,105,34,32,1,115,19,168,135,88,60,48,3,54,99,0,16,39,8,0,77,75,3,41,107,140,16,58,159,127,60,63,94,60,7,23,48,34,0,0,28,0,5,60,96,18,147,41,50,118,71,0,15,141,48,0,127,27,5,23,150,81,39,84,132,16,82,104,0,73,108,14,47,159,84,0,41,90,29,82,124,135,82,67,63,113,125,98,122,168,200,160,130,62,115,80,70,100,106,52,56,80,120,92,80,91,156,31,84,158,89,38,103,72,40,120,93,92,65,81,37,43,86,63,1,60,41,58,40,0,104,35,32,1,116,19,162,141,76,61,49,2,63,115,0,14,36,10,0,73,90,7,43,106,159,15,52,151,106,54,56,74,77,6,24,48,36,0,0,30,0,5,58,99,24,153,44,52,107,84,0,13,157,49,0,128,32,5,25,152,88,66,79,160,26,91,108,0,113,108,15,40,148,80,0,42,82,26,70,160,138,96,60,72,118,124,74,118,164,186

B-factor: mean 31.66, std 9.99, range [15.96, 82.53]

Foldseek 3Di:
DPPVVVVVVLVVVVVVLVVVQVVCVVVPHCDLVSLLVLLVNQLPDPDLVSLVVSLVSLVVCCVVDDPVSNLSSLQSNLSSCVVVLVLVRNLVSLVVSCV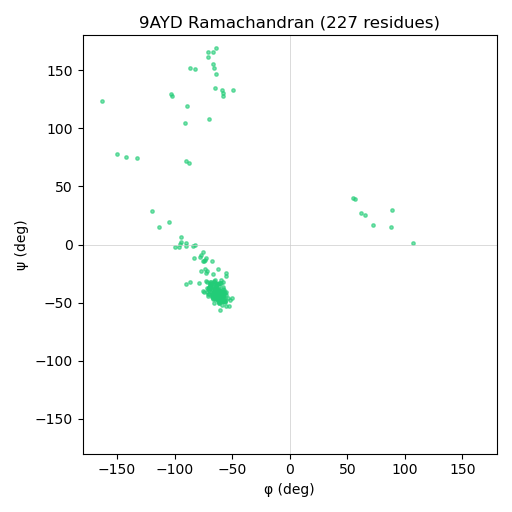VPVPPVVSVVSNVVSVCVVVVPPVCVVVVD/DDDVVVVVVLVVVVVVLVVVQVVQVVVPDDDLVSLLVCLVNQLPDPDLVSLVVSLVSLVVSQVVDDPVVNLVSLQSNLSSCVVVLVLVSSLVSLVVSCVVPVPPVVSVVSNVVSVCVVVVPPPDPVVPD

Radius of gyration: 21.97 Å; Cα contacts (8 Å, |Δi|>4): 216; chains: 2; bounding box: 58×48×60 Å